Protein AF-A0A8I1E9T8-F1 (afdb_monomer_lite)

Structure (mmCIF, N/CA/C/O backbone):
data_AF-A0A8I1E9T8-F1
#
_entry.id   AF-A0A8I1E9T8-F1
#
loop_
_atom_site.group_PDB
_atom_site.id
_atom_site.type_symbol
_atom_site.label_atom_id
_atom_site.label_alt_id
_atom_site.label_comp_id
_atom_site.label_asym_id
_atom_site.label_entity_id
_atom_site.label_seq_id
_atom_site.pdbx_PDB_ins_code
_atom_site.Cartn_x
_atom_site.Cartn_y
_ato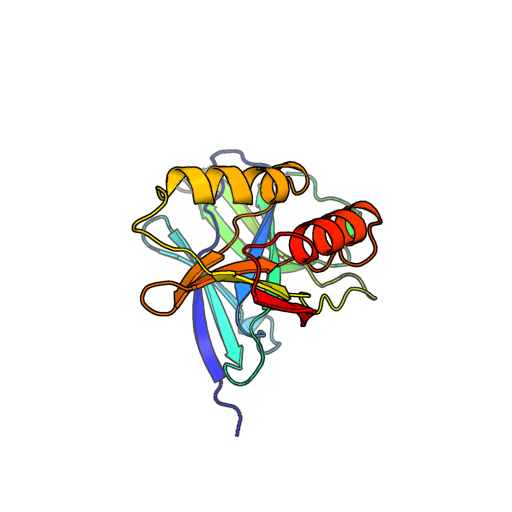m_site.Cartn_z
_atom_site.occupancy
_atom_site.B_iso_or_equiv
_atom_site.auth_seq_id
_atom_site.auth_comp_id
_atom_site.auth_asym_id
_atom_site.auth_atom_id
_atom_site.pdbx_PDB_model_num
ATOM 1 N N . MET A 1 1 ? -1.573 -21.996 -17.294 1.00 47.62 1 MET A N 1
ATOM 2 C CA . MET A 1 1 ? -2.717 -22.223 -16.382 1.00 47.62 1 MET A CA 1
ATOM 3 C C . MET A 1 1 ? -2.387 -21.401 -15.154 1.00 47.62 1 MET A C 1
ATOM 5 O O . MET A 1 1 ? -1.462 -21.803 -14.465 1.00 47.62 1 MET A O 1
ATOM 9 N N . GLY A 1 2 ? -3.032 -20.248 -14.953 1.00 54.22 2 GLY A N 1
ATOM 10 C CA . GLY A 1 2 ? -2.662 -19.342 -13.861 1.00 54.22 2 GLY A CA 1
ATOM 11 C C . GLY A 1 2 ? -2.819 -20.021 -12.501 1.00 54.22 2 GLY A C 1
ATOM 12 O O . GLY A 1 2 ? -3.860 -20.626 -12.225 1.00 54.22 2 GLY A O 1
ATOM 13 N N . ARG A 1 3 ? -1.774 -19.979 -11.671 1.00 66.81 3 ARG A N 1
ATOM 14 C CA . ARG A 1 3 ? -1.814 -20.471 -10.289 1.00 66.81 3 ARG A CA 1
ATOM 15 C C . ARG A 1 3 ? -2.259 -19.352 -9.355 1.00 66.81 3 ARG A C 1
ATOM 17 O O . ARG A 1 3 ? -1.433 -18.630 -8.803 1.00 66.81 3 ARG A O 1
ATOM 24 N N . PHE A 1 4 ? -3.568 -19.251 -9.141 1.00 78.50 4 PHE A N 1
ATOM 25 C CA . PHE A 1 4 ? -4.097 -18.386 -8.094 1.00 78.50 4 PHE A CA 1
ATOM 26 C C . PHE A 1 4 ? -3.778 -18.957 -6.711 1.00 78.50 4 PHE A C 1
ATOM 28 O O . PHE A 1 4 ? -3.973 -20.151 -6.467 1.00 78.50 4 PHE A O 1
ATOM 35 N N . THR A 1 5 ? -3.326 -18.112 -5.789 1.00 85.62 5 THR A N 1
ATOM 36 C CA . THR A 1 5 ? -3.117 -18.495 -4.387 1.00 85.62 5 THR A CA 1
ATOM 37 C C . THR A 1 5 ? -3.790 -17.503 -3.455 1.00 85.62 5 THR A C 1
ATOM 39 O O . THR A 1 5 ? -3.980 -16.331 -3.776 1.00 85.62 5 THR A O 1
ATOM 42 N N . GLN A 1 6 ? -4.173 -17.982 -2.275 1.00 87.62 6 GLN A N 1
ATOM 43 C CA . GLN A 1 6 ? -4.681 -17.116 -1.224 1.00 87.62 6 GLN A CA 1
ATOM 44 C C . GLN A 1 6 ? -3.502 -16.556 -0.424 1.00 87.62 6 GLN A C 1
ATOM 46 O O . GLN A 1 6 ? -2.734 -17.319 0.163 1.00 87.62 6 GLN A O 1
ATOM 51 N N . HIS A 1 7 ? -3.372 -15.233 -0.381 1.00 87.94 7 HIS A N 1
ATOM 52 C CA . HIS A 1 7 ? -2.370 -14.535 0.425 1.00 87.94 7 HIS A CA 1
ATOM 53 C C . HIS A 1 7 ? -3.024 -13.668 1.495 1.00 87.94 7 HIS A C 1
ATOM 55 O O . HIS A 1 7 ? -4.177 -13.258 1.367 1.00 87.94 7 HIS A O 1
ATOM 61 N N . ALA A 1 8 ? -2.267 -13.402 2.560 1.00 90.75 8 ALA A N 1
ATOM 62 C CA . ALA A 1 8 ? -2.648 -12.494 3.631 1.00 90.75 8 ALA A CA 1
ATOM 63 C C . ALA A 1 8 ? -1.642 -11.339 3.704 1.00 90.75 8 ALA A C 1
ATOM 65 O O . ALA A 1 8 ? -0.491 -11.540 4.094 1.00 90.75 8 ALA A O 1
ATOM 66 N N . TYR A 1 9 ? -2.085 -10.138 3.349 1.00 88.62 9 TYR A N 1
ATOM 67 C CA . TYR A 1 9 ? -1.290 -8.914 3.386 1.00 88.62 9 TYR A CA 1
ATOM 68 C C . TYR A 1 9 ? -1.553 -8.170 4.689 1.00 88.62 9 TYR A C 1
ATOM 70 O O . TYR A 1 9 ? -2.703 -7.956 5.069 1.00 88.62 9 TYR A O 1
ATOM 78 N N . GLN A 1 10 ? -0.499 -7.779 5.398 1.00 89.75 10 GLN A N 1
ATOM 79 C CA . GLN A 1 10 ? -0.660 -7.014 6.629 1.00 89.75 10 GLN A CA 1
ATOM 80 C C . GLN A 1 10 ? -1.014 -5.561 6.295 1.00 89.75 10 GLN A C 1
ATOM 82 O O . GLN A 1 10 ? -0.301 -4.905 5.541 1.00 89.75 10 GLN A O 1
ATOM 87 N N . ILE A 1 11 ? -2.093 -5.056 6.891 1.00 88.12 11 ILE A N 1
ATOM 88 C CA . ILE A 1 11 ? -2.468 -3.641 6.825 1.00 88.12 11 ILE A CA 1
ATOM 89 C C . ILE A 1 11 ? -2.151 -3.002 8.183 1.00 88.12 11 ILE A C 1
ATOM 91 O O . ILE A 1 11 ? -2.350 -3.649 9.220 1.00 88.12 11 ILE A O 1
ATOM 95 N N . PRO A 1 12 ? -1.655 -1.750 8.218 1.00 85.12 12 PRO A N 1
ATOM 96 C CA . PRO A 1 12 ? -1.471 -1.024 9.465 1.00 85.12 12 PRO A CA 1
ATOM 97 C C . PRO A 1 12 ? -2.746 -0.995 10.314 1.00 85.12 12 PRO A C 1
ATOM 99 O O . PRO A 1 12 ? -3.853 -0.781 9.820 1.00 85.12 12 PRO A O 1
ATOM 102 N N . VAL A 1 13 ? -2.575 -1.216 11.616 1.00 87.12 13 VAL A N 1
ATOM 103 C CA . VAL A 1 13 ? -3.663 -1.081 12.585 1.00 87.12 13 VAL A CA 1
ATOM 104 C C . VAL A 1 13 ? -3.872 0.412 12.834 1.00 87.12 13 VAL A C 1
ATOM 106 O O . VAL A 1 13 ? -2.912 1.078 13.235 1.00 87.12 13 VAL A O 1
ATOM 109 N N . PRO A 1 14 ? -5.078 0.956 12.606 1.00 86.56 14 PRO A N 1
ATOM 110 C CA . PRO A 1 14 ? -5.329 2.365 12.843 1.00 86.56 14 PRO A CA 1
ATOM 111 C C . PRO A 1 14 ? -5.211 2.673 14.335 1.00 86.56 14 PRO A C 1
ATOM 113 O O . PRO A 1 14 ? -5.596 1.882 15.204 1.00 86.56 14 PRO A O 1
ATOM 116 N N . LYS A 1 15 ? -4.659 3.844 14.640 1.00 84.25 15 LYS A N 1
ATOM 117 C CA . LYS A 1 15 ? -4.560 4.348 16.004 1.00 84.25 15 LYS A CA 1
ATOM 118 C C . LYS A 1 15 ? -5.948 4.704 16.525 1.00 84.25 15 LYS A C 1
ATOM 120 O O . LYS A 1 15 ? -6.862 5.046 15.775 1.00 84.25 15 LYS A O 1
ATOM 125 N N . LYS A 1 16 ? -6.089 4.671 17.849 1.00 80.69 16 LYS A N 1
ATOM 126 C CA . LYS A 1 16 ? -7.311 5.076 18.550 1.00 80.69 16 LYS A CA 1
ATOM 127 C C . LYS A 1 16 ? -7.762 6.467 18.083 1.00 80.69 16 LYS A C 1
ATOM 129 O O . LYS A 1 16 ? -7.021 7.431 18.249 1.00 80.69 16 LYS A O 1
ATOM 134 N N . GLY A 1 17 ? -8.967 6.555 17.518 1.00 76.75 17 GLY A N 1
ATOM 135 C CA . GLY A 1 17 ? -9.534 7.815 17.022 1.00 76.75 17 GLY A CA 1
ATOM 136 C C . GLY A 1 17 ? -8.883 8.367 15.747 1.00 76.75 17 GLY A C 1
ATOM 137 O O . GLY A 1 17 ? -9.108 9.529 15.417 1.00 76.75 17 GLY A O 1
ATOM 138 N N . GLU A 1 18 ? -8.071 7.571 15.043 1.00 81.12 18 GLU A N 1
ATOM 139 C CA . GLU A 1 18 ? -7.544 7.940 13.728 1.00 81.12 18 GLU A CA 1
ATOM 140 C C . GLU A 1 18 ? -8.695 8.207 12.749 1.00 81.12 18 GLU A C 1
ATOM 142 O O . GLU A 1 18 ? -9.681 7.465 12.702 1.00 81.12 18 GLU A O 1
ATOM 147 N N . LYS A 1 19 ? -8.562 9.305 11.999 1.00 87.19 19 LYS A N 1
ATOM 148 C CA . LYS A 1 19 ? -9.499 9.713 10.950 1.00 87.19 19 LYS A CA 1
ATOM 149 C C . LYS A 1 19 ? -9.255 8.894 9.672 1.00 87.19 19 LYS A C 1
ATOM 151 O O . LYS A 1 19 ? -8.665 7.819 9.716 1.00 87.19 19 LYS A O 1
ATOM 156 N N . SER A 1 20 ? -9.717 9.382 8.526 1.00 87.81 20 SER A N 1
ATOM 157 C CA . SER A 1 20 ? -9.434 8.768 7.230 1.00 87.81 20 SER A CA 1
ATOM 158 C C . SER A 1 20 ? -7.939 8.795 6.888 1.00 87.81 20 SER A C 1
ATOM 160 O O . SER A 1 20 ? -7.308 9.852 6.976 1.00 87.81 20 SER A O 1
ATOM 162 N N . ARG A 1 21 ? -7.383 7.670 6.431 1.00 86.75 21 ARG A N 1
ATOM 163 C CA . ARG A 1 21 ? -6.004 7.578 5.936 1.00 86.75 21 ARG A CA 1
ATOM 164 C C . ARG A 1 21 ? -5.859 6.537 4.830 1.00 86.75 21 ARG A C 1
ATOM 166 O O . ARG A 1 21 ? -6.436 5.457 4.908 1.00 86.75 21 ARG A O 1
ATOM 173 N N . VAL A 1 22 ? -5.049 6.852 3.820 1.00 86.88 22 VAL A N 1
ATOM 174 C CA . VAL A 1 22 ? -4.668 5.914 2.755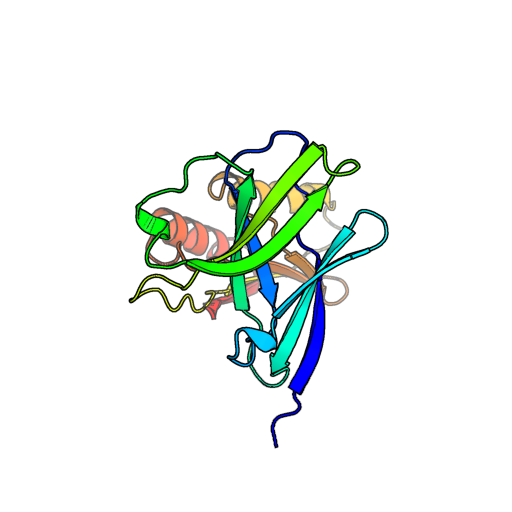 1.00 86.88 22 VAL A CA 1
ATOM 175 C C . VAL A 1 22 ? -3.376 5.189 3.134 1.00 86.88 22 VAL A C 1
ATOM 177 O O . VAL A 1 22 ? -2.403 5.810 3.568 1.00 86.88 22 VAL A O 1
ATOM 180 N N . HIS A 1 23 ? -3.371 3.872 2.957 1.00 85.38 23 HIS A N 1
ATOM 181 C CA . HIS A 1 23 ? -2.230 2.988 3.155 1.00 85.38 23 HIS A CA 1
ATOM 182 C C . HIS A 1 23 ? -1.908 2.259 1.860 1.00 85.38 23 HIS A C 1
ATOM 184 O O . HIS A 1 23 ? -2.760 1.564 1.312 1.00 85.38 23 HIS A O 1
ATOM 190 N N . ARG A 1 24 ? -0.662 2.364 1.409 1.00 83.19 24 ARG A N 1
ATOM 191 C CA . ARG A 1 24 ? -0.177 1.626 0.247 1.00 83.19 24 ARG A CA 1
ATOM 192 C C . ARG A 1 24 ? 0.412 0.291 0.682 1.00 83.19 24 ARG A C 1
ATOM 194 O O . ARG A 1 24 ? 1.216 0.255 1.613 1.00 83.19 24 ARG A O 1
ATOM 201 N N . ILE A 1 25 ? 0.017 -0.794 0.021 1.00 80.00 25 ILE A N 1
ATOM 202 C CA . ILE A 1 25 ? 0.578 -2.132 0.246 1.00 80.00 25 ILE A CA 1
ATOM 203 C C . ILE A 1 25 ? 1.064 -2.733 -1.073 1.00 80.00 25 ILE A C 1
ATOM 205 O O . ILE A 1 25 ? 0.406 -2.585 -2.103 1.00 80.00 25 ILE A O 1
ATOM 209 N N . LYS A 1 26 ? 2.197 -3.441 -1.024 1.00 79.50 26 LYS A N 1
ATOM 210 C CA . LYS A 1 26 ? 2.711 -4.225 -2.153 1.00 79.50 26 LYS A CA 1
ATOM 211 C C . LYS A 1 26 ? 2.021 -5.582 -2.201 1.00 79.50 26 LYS A C 1
ATOM 213 O O . LYS A 1 26 ? 1.941 -6.281 -1.190 1.00 79.50 26 LYS A O 1
ATOM 218 N N . THR A 1 27 ? 1.524 -5.951 -3.371 1.00 75.44 27 THR A N 1
ATOM 219 C CA . THR A 1 27 ? 0.744 -7.168 -3.582 1.00 75.44 27 THR A CA 1
ATOM 220 C C . THR A 1 27 ? 0.870 -7.663 -5.016 1.00 75.44 27 THR A C 1
ATOM 222 O O . THR A 1 27 ? 1.014 -6.882 -5.952 1.00 75.44 27 THR A O 1
ATOM 225 N N . ALA A 1 28 ? 0.758 -8.976 -5.201 1.00 77.38 28 ALA A N 1
ATOM 226 C CA . ALA A 1 28 ? 0.431 -9.511 -6.514 1.00 77.38 28 ALA A CA 1
ATOM 227 C C . ALA A 1 28 ? -0.989 -9.048 -6.917 1.00 77.38 28 ALA A C 1
ATOM 229 O O . ALA A 1 28 ? -1.808 -8.750 -6.034 1.00 77.38 28 ALA A O 1
ATOM 230 N N . PRO A 1 29 ? -1.312 -8.960 -8.217 1.00 72.31 29 PRO A N 1
ATOM 231 C CA . PRO A 1 29 ? -2.609 -8.473 -8.658 1.00 72.31 29 PRO A CA 1
ATOM 232 C C . PRO A 1 29 ? -3.750 -9.328 -8.107 1.00 72.31 29 PRO A C 1
ATOM 234 O O . PRO A 1 29 ? -3.745 -10.557 -8.211 1.00 72.31 29 P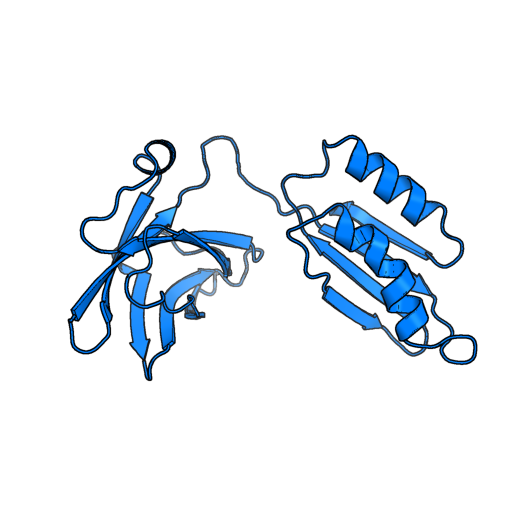RO A O 1
ATOM 237 N N . PHE A 1 30 ? -4.747 -8.664 -7.523 1.00 80.00 30 PHE A N 1
ATOM 238 C CA . PHE A 1 30 ? -5.938 -9.333 -7.014 1.00 80.00 30 PHE A CA 1
ATOM 239 C C . PHE A 1 30 ? -6.770 -9.905 -8.160 1.00 80.00 30 PHE A C 1
ATOM 241 O O . PHE A 1 30 ? -7.065 -9.216 -9.143 1.00 80.00 30 PHE A O 1
ATOM 248 N N . HIS A 1 31 ? -7.226 -11.144 -7.998 1.00 69.12 31 HIS A N 1
ATOM 249 C CA . HIS A 1 31 ? -8.266 -11.690 -8.851 1.00 69.12 31 HIS A CA 1
ATOM 250 C C . HIS A 1 31 ? -9.597 -11.006 -8.509 1.00 69.12 31 HIS A C 1
ATOM 252 O O . HIS A 1 31 ? -10.013 -10.961 -7.350 1.00 69.12 31 HIS A O 1
ATOM 258 N N . ARG A 1 32 ? -10.241 -10.398 -9.509 1.00 59.41 32 ARG A N 1
ATOM 259 C CA . ARG A 1 32 ? -11.352 -9.466 -9.283 1.00 59.41 32 ARG A CA 1
ATOM 260 C C . ARG A 1 32 ? -12.638 -10.206 -8.904 1.00 59.41 32 ARG A C 1
ATOM 262 O O . ARG A 1 32 ? -13.252 -10.859 -9.737 1.00 59.41 32 ARG A O 1
ATOM 269 N N . GLY A 1 33 ? -13.058 -10.021 -7.656 1.00 55.22 33 GLY A N 1
ATOM 270 C CA . GLY A 1 33 ? -14.380 -10.347 -7.126 1.00 55.22 33 GLY A CA 1
ATOM 271 C C . GLY A 1 33 ? -14.467 -9.843 -5.688 1.00 55.22 33 GLY A C 1
ATOM 272 O O . GLY A 1 33 ? -13.601 -10.166 -4.881 1.00 55.22 33 GLY A O 1
ATOM 273 N N . ASN A 1 34 ? -15.471 -9.027 -5.356 1.00 57.72 34 ASN A N 1
ATOM 274 C CA . ASN A 1 34 ? -15.584 -8.410 -4.023 1.00 57.72 34 ASN A CA 1
ATOM 275 C C . ASN A 1 34 ? -15.630 -9.467 -2.904 1.00 57.72 34 ASN A C 1
ATOM 277 O O . ASN A 1 34 ? -15.144 -9.224 -1.807 1.00 57.72 34 ASN A O 1
ATOM 281 N N . GLU A 1 35 ? -16.158 -10.653 -3.213 1.00 59.28 35 GLU A N 1
ATOM 282 C CA . GLU A 1 35 ? -16.258 -11.811 -2.316 1.00 59.28 35 GLU A CA 1
ATOM 283 C C . GLU A 1 35 ? -14.913 -12.508 -2.045 1.00 59.28 35 GLU A C 1
ATOM 285 O O . GLU A 1 35 ? -14.813 -13.333 -1.139 1.00 59.28 35 GLU A O 1
ATOM 290 N N . LEU A 1 36 ? -13.869 -12.186 -2.813 1.00 75.56 36 LEU A N 1
ATOM 291 C CA . LEU A 1 36 ? -12.540 -12.794 -2.699 1.00 75.56 36 LEU A CA 1
ATOM 292 C C . LEU A 1 36 ? -11.583 -11.979 -1.817 1.00 75.56 36 LEU A C 1
ATOM 294 O O . LEU A 1 36 ? -10.456 -12.419 -1.582 1.00 75.56 36 LEU A O 1
ATOM 298 N N . LEU A 1 37 ? -12.021 -10.809 -1.334 1.00 85.75 37 LEU A N 1
ATOM 299 C CA . LEU A 1 37 ? -11.287 -9.966 -0.393 1.00 85.75 37 LEU A CA 1
ATOM 300 C C . LEU A 1 37 ? -11.932 -10.038 0.995 1.00 85.75 37 LEU A C 1
ATOM 302 O O . LEU A 1 37 ? -13.141 -9.887 1.143 1.00 85.75 37 LEU A O 1
ATOM 306 N N . SER A 1 38 ? -11.119 -10.237 2.030 1.00 88.88 38 SER A N 1
ATOM 307 C CA . SER A 1 38 ? -11.584 -10.334 3.419 1.00 88.88 38 SER A CA 1
ATOM 308 C C . SER A 1 38 ? -10.613 -9.655 4.375 1.00 88.88 38 SER A C 1
ATOM 310 O O . SER A 1 38 ? -9.400 -9.710 4.185 1.00 88.88 38 SER A O 1
ATOM 312 N N . LEU A 1 39 ? -11.143 -9.033 5.428 1.00 91.50 39 LEU A N 1
ATOM 313 C CA . LEU A 1 39 ? -10.352 -8.420 6.489 1.00 91.50 39 LEU A CA 1
ATOM 314 C C . LEU A 1 39 ? -10.549 -9.158 7.797 1.00 91.50 39 LEU A C 1
ATOM 316 O O . LEU A 1 39 ? -11.675 -9.367 8.246 1.00 91.50 39 LEU A O 1
ATOM 320 N N . VAL A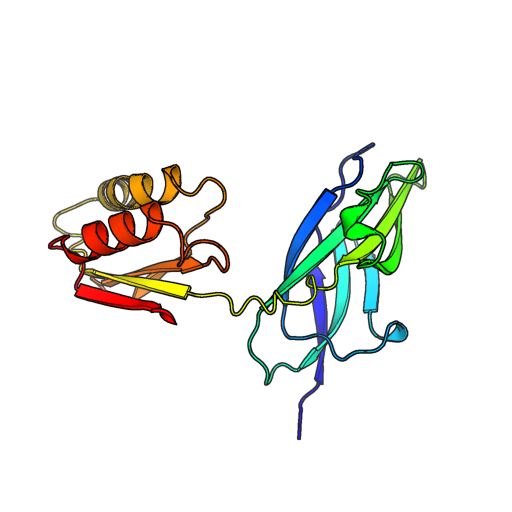 1 40 ? -9.435 -9.496 8.436 1.00 91.19 40 VAL A N 1
ATOM 321 C CA . VAL A 1 40 ? -9.436 -10.210 9.709 1.00 91.19 40 VAL A CA 1
ATOM 322 C C . VAL A 1 40 ? -8.512 -9.497 10.687 1.00 91.19 40 VAL A C 1
ATOM 324 O O . VAL A 1 40 ? -7.383 -9.142 10.345 1.00 91.19 40 VAL A O 1
ATOM 327 N N . ASN A 1 41 ? -8.982 -9.310 11.921 1.00 89.69 41 ASN A N 1
ATOM 328 C CA . ASN A 1 41 ? -8.130 -8.962 13.053 1.00 89.69 41 ASN A CA 1
ATOM 329 C C . ASN A 1 41 ? -7.684 -10.257 13.743 1.00 89.69 41 ASN A C 1
ATOM 331 O O . ASN A 1 41 ? -8.488 -10.934 14.382 1.00 89.69 41 ASN A O 1
ATOM 335 N N . GLN A 1 42 ? -6.408 -10.607 13.605 1.00 84.31 42 GLN A N 1
ATOM 336 C CA . GLN A 1 42 ? -5.834 -11.816 14.186 1.00 84.31 42 GLN A CA 1
ATOM 337 C C . GLN A 1 42 ? -4.666 -11.437 15.098 1.00 84.31 42 GLN A C 1
ATOM 339 O O . GLN A 1 42 ? -3.587 -11.080 14.626 1.00 84.31 42 GLN A O 1
ATOM 344 N N . GLY A 1 43 ? -4.882 -11.514 16.415 1.00 82.50 43 GLY A N 1
ATOM 345 C CA . GLY A 1 43 ? -3.850 -11.212 17.413 1.00 82.50 43 GLY A CA 1
ATOM 346 C C . GLY A 1 43 ? -3.389 -9.752 17.398 1.00 82.50 43 GLY A C 1
ATOM 347 O O . GLY A 1 43 ? -2.197 -9.489 17.534 1.00 82.50 43 GLY A O 1
ATOM 348 N N . GLY A 1 44 ? -4.308 -8.809 17.160 1.00 83.88 44 GLY A N 1
ATOM 349 C CA . GLY A 1 44 ? -3.996 -7.378 17.097 1.00 83.88 44 GLY A CA 1
ATOM 350 C C . GLY A 1 44 ? -3.333 -6.941 15.792 1.00 83.88 44 GLY A C 1
ATOM 351 O O . GLY A 1 44 ? -2.879 -5.807 15.700 1.00 83.88 44 GLY A O 1
ATOM 352 N N . LYS A 1 45 ? -3.269 -7.815 14.782 1.00 88.88 45 LYS A N 1
ATOM 353 C CA . LYS A 1 45 ? -2.804 -7.487 13.432 1.00 88.88 45 LYS A CA 1
ATOM 354 C C . LYS A 1 45 ? -3.967 -7.573 12.461 1.00 88.88 45 LYS A C 1
ATOM 356 O O . LYS A 1 45 ? -4.706 -8.558 12.466 1.00 88.88 45 LYS A O 1
ATOM 361 N N . ILE A 1 46 ? -4.091 -6.569 11.602 1.00 91.19 46 ILE A N 1
ATOM 362 C CA . ILE A 1 46 ? -5.104 -6.551 10.552 1.00 91.19 46 ILE A CA 1
ATOM 363 C C . ILE A 1 46 ? -4.499 -7.148 9.290 1.00 91.19 46 ILE A C 1
ATOM 365 O O . ILE A 1 46 ? -3.414 -6.753 8.857 1.00 91.19 46 ILE A O 1
ATOM 369 N N . LYS A 1 47 ? -5.189 -8.136 8.726 1.00 93.00 47 LYS A N 1
ATOM 370 C CA . LYS A 1 47 ? -4.770 -8.840 7.518 1.00 93.00 47 LYS A CA 1
ATOM 371 C C . LYS A 1 47 ? -5.855 -8.754 6.457 1.00 93.00 47 LYS A C 1
ATOM 373 O O . LYS A 1 47 ? -7.013 -9.052 6.744 1.00 93.00 47 LYS A O 1
ATOM 378 N N . LEU A 1 48 ? -5.455 -8.392 5.244 1.00 90.94 48 LEU A N 1
ATOM 379 C CA . LEU A 1 48 ? -6.245 -8.524 4.029 1.00 90.94 48 LEU A CA 1
ATOM 380 C C . LEU A 1 48 ? -5.957 -9.877 3.396 1.00 90.94 48 LEU A C 1
ATOM 382 O O . LEU A 1 48 ? -4.860 -10.115 2.896 1.00 90.94 48 LEU A O 1
ATOM 386 N N . HIS A 1 49 ? -6.948 -10.749 3.415 1.00 90.81 49 HIS A N 1
ATOM 387 C CA . HIS A 1 49 ? -6.934 -12.000 2.684 1.00 90.81 49 HIS A CA 1
ATOM 388 C C . HIS A 1 49 ? -7.441 -11.746 1.269 1.00 90.81 49 HIS A C 1
ATOM 390 O O . HIS A 1 49 ? -8.532 -11.203 1.105 1.00 90.81 49 HIS A O 1
ATOM 396 N N . ALA A 1 50 ? -6.657 -12.136 0.269 1.00 88.94 50 ALA A N 1
ATOM 397 C CA . ALA A 1 50 ? -6.986 -11.952 -1.137 1.00 88.94 50 ALA A CA 1
ATOM 398 C C . ALA A 1 50 ? -6.571 -13.173 -1.961 1.00 88.94 50 ALA A C 1
ATOM 400 O O . ALA A 1 50 ? -5.565 -13.822 -1.661 1.00 88.94 50 ALA A O 1
ATOM 401 N N . LEU A 1 51 ? -7.336 -13.464 -3.013 1.00 85.56 51 LEU A N 1
ATOM 402 C CA . LEU A 1 51 ? -6.905 -14.362 -4.078 1.00 85.56 51 LEU A CA 1
ATOM 403 C C . LEU A 1 51 ? -6.062 -13.565 -5.078 1.00 85.56 51 LEU A C 1
ATOM 405 O O . LEU A 1 51 ? -6.536 -12.561 -5.613 1.00 85.56 51 LEU A O 1
ATOM 409 N N . VAL A 1 52 ? -4.828 -13.994 -5.323 1.00 80.88 52 VAL A N 1
ATOM 410 C CA . VAL A 1 52 ? -3.875 -13.275 -6.182 1.00 80.88 52 VAL A CA 1
ATOM 411 C C . VAL A 1 52 ? -3.343 -14.155 -7.298 1.00 80.88 52 VAL A C 1
ATOM 413 O O . VAL A 1 52 ? -3.309 -15.378 -7.162 1.00 80.88 52 VAL A O 1
ATOM 416 N N . ASP A 1 53 ? -2.925 -13.524 -8.391 1.00 77.19 53 ASP A N 1
ATOM 417 C CA . ASP A 1 53 ? -2.185 -14.181 -9.465 1.00 77.19 53 ASP A CA 1
ATOM 418 C C . ASP A 1 53 ? -0.679 -13.958 -9.278 1.00 77.19 53 ASP A C 1
ATOM 420 O O . ASP A 1 53 ? -0.166 -12.870 -9.534 1.00 77.19 53 ASP A O 1
ATOM 424 N N . ASN A 1 54 ? 0.029 -14.990 -8.818 1.00 70.00 54 ASN A N 1
ATOM 425 C CA . ASN A 1 54 ? 1.474 -14.916 -8.586 1.00 70.00 54 ASN A CA 1
ATOM 426 C C . ASN A 1 54 ? 2.308 -14.947 -9.874 1.00 70.00 54 ASN A C 1
ATOM 428 O O . ASN A 1 54 ? 3.524 -14.786 -9.802 1.00 70.00 54 ASN A O 1
ATOM 432 N N . GLU A 1 55 ? 1.695 -15.206 -11.031 1.00 70.69 55 GLU A N 1
ATOM 433 C CA . GLU A 1 55 ? 2.395 -15.166 -12.318 1.00 70.69 55 GLU A CA 1
ATOM 434 C C . GLU A 1 55 ? 2.473 -13.739 -12.877 1.00 70.69 55 GLU A C 1
ATOM 436 O O . GLU A 1 55 ? 3.251 -13.480 -13.796 1.00 70.69 55 GLU A O 1
ATOM 441 N N . LEU A 1 56 ? 1.696 -12.804 -12.318 1.00 61.09 56 LEU A N 1
ATOM 442 C CA . LEU A 1 56 ? 1.708 -11.402 -12.712 1.00 61.09 56 LEU A CA 1
ATOM 443 C C . LEU A 1 56 ? 2.652 -10.567 -11.829 1.00 61.09 56 LEU A C 1
ATOM 445 O O . LEU A 1 56 ? 2.827 -10.877 -10.647 1.00 61.09 56 LEU A O 1
ATOM 449 N N . PRO A 1 57 ? 3.238 -9.482 -12.373 1.00 62.09 57 PRO A N 1
ATOM 450 C CA . PRO A 1 57 ? 4.118 -8.602 -11.614 1.00 62.09 57 PRO A CA 1
ATOM 451 C C . PRO A 1 57 ? 3.449 -8.056 -10.351 1.00 62.09 57 PRO A C 1
ATOM 453 O O . PRO A 1 57 ? 2.295 -7.622 -10.379 1.00 62.09 57 PRO A O 1
ATOM 456 N N . VAL A 1 58 ? 4.202 -8.056 -9.250 1.00 71.88 58 VAL A N 1
ATOM 457 C CA . VAL A 1 58 ? 3.811 -7.379 -8.010 1.00 71.88 58 VAL A CA 1
ATOM 458 C C . VAL A 1 58 ? 3.682 -5.887 -8.293 1.00 71.88 58 VAL A C 1
ATOM 460 O O . VAL A 1 58 ? 4.538 -5.302 -8.948 1.00 71.88 58 VAL A O 1
ATOM 463 N N . GLY A 1 59 ? 2.621 -5.280 -7.777 1.00 66.69 59 GLY A N 1
ATOM 464 C CA . GLY A 1 59 ? 2.426 -3.837 -7.802 1.00 66.69 59 GLY A CA 1
ATOM 465 C C . GLY A 1 59 ? 1.950 -3.331 -6.450 1.00 66.69 59 GLY A C 1
ATOM 466 O O . GLY A 1 59 ? 1.919 -4.068 -5.458 1.00 66.69 59 GLY A O 1
ATOM 467 N N . SER A 1 60 ? 1.537 -2.072 -6.418 1.00 77.38 60 SER A N 1
ATOM 468 C CA . SER A 1 60 ? 0.950 -1.463 -5.230 1.00 77.38 60 SER A CA 1
ATOM 469 C C . SER A 1 60 ? -0.550 -1.269 -5.372 1.00 77.38 60 SER A C 1
ATOM 471 O O . SER A 1 60 ? -1.064 -0.932 -6.439 1.00 77.38 60 SER A O 1
ATOM 473 N N . VAL A 1 61 ? -1.253 -1.429 -4.256 1.00 80.69 61 VAL A N 1
ATOM 474 C CA . VAL A 1 61 ? -2.656 -1.036 -4.125 1.00 80.69 61 VAL A CA 1
ATOM 475 C C . VAL A 1 61 ? -2.823 -0.102 -2.940 1.00 80.69 61 VAL A C 1
ATOM 477 O O . VAL A 1 61 ? -2.165 -0.253 -1.906 1.00 80.69 61 VAL A O 1
ATOM 480 N N . ASP A 1 62 ? -3.734 0.850 -3.095 1.00 87.19 62 ASP A N 1
ATOM 481 C CA . ASP A 1 62 ? -4.074 1.806 -2.054 1.00 87.19 62 A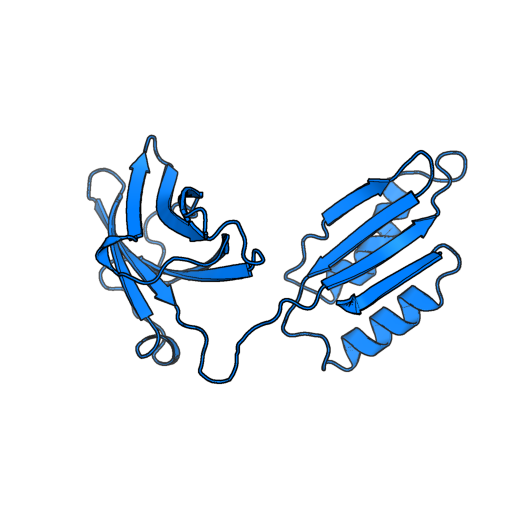SP A CA 1
ATOM 482 C C . ASP A 1 62 ? -5.312 1.319 -1.292 1.00 87.19 62 ASP A C 1
ATOM 484 O O . ASP A 1 62 ? -6.350 0.992 -1.873 1.00 87.19 62 ASP A O 1
ATOM 488 N N . ILE A 1 63 ? -5.190 1.265 0.032 1.00 90.31 63 ILE A N 1
ATOM 489 C CA . ILE A 1 63 ? -6.243 0.894 0.972 1.00 90.31 63 ILE A CA 1
ATOM 490 C C . ILE A 1 63 ? -6.610 2.126 1.789 1.00 90.31 63 ILE A C 1
ATOM 492 O O . ILE A 1 63 ? -5.817 2.608 2.597 1.00 90.31 63 ILE A O 1
ATOM 496 N N . LEU A 1 64 ? -7.824 2.630 1.609 1.00 91.75 64 LEU A N 1
ATOM 497 C CA . LEU A 1 64 ? -8.364 3.699 2.436 1.00 91.75 64 LEU A CA 1
ATOM 498 C C . LEU A 1 64 ? -8.983 3.102 3.705 1.00 91.75 64 LEU A C 1
ATOM 500 O O . LEU A 1 64 ? -9.864 2.246 3.634 1.00 91.75 64 LEU A O 1
ATOM 504 N N . VAL A 1 65 ? -8.546 3.590 4.861 1.00 93.00 65 VAL A N 1
ATOM 505 C CA . VAL A 1 65 ? -9.079 3.258 6.185 1.00 93.00 65 VAL A CA 1
ATOM 506 C C . VAL A 1 65 ? -9.818 4.473 6.718 1.00 93.00 65 VAL A C 1
ATOM 508 O O . VAL A 1 65 ? -9.254 5.561 6.761 1.00 93.00 65 VAL A O 1
ATOM 511 N N . VAL A 1 66 ? -11.076 4.303 7.116 1.00 92.12 66 VAL A N 1
ATOM 512 C CA . VAL A 1 66 ? -11.950 5.401 7.550 1.00 92.12 66 VAL A CA 1
ATOM 513 C C . VAL A 1 66 ? -12.572 5.058 8.893 1.00 92.12 66 VAL A C 1
ATOM 515 O O . VAL A 1 66 ? -13.294 4.068 9.009 1.00 92.12 66 VAL A O 1
ATOM 518 N N . GLY A 1 67 ? -12.306 5.876 9.911 1.00 92.06 67 GLY A N 1
ATOM 519 C CA . GLY A 1 67 ? -13.020 5.803 11.184 1.00 92.06 67 GLY A CA 1
ATOM 520 C C . GLY A 1 67 ? -14.506 6.133 11.013 1.00 92.06 67 GLY A C 1
ATOM 521 O O . GLY A 1 67 ? -14.880 6.983 10.207 1.00 92.06 67 GLY A O 1
ATOM 522 N N . THR A 1 68 ? -15.374 5.466 11.770 1.00 88.88 68 THR A N 1
ATOM 523 C CA . THR A 1 68 ? -16.828 5.699 11.712 1.00 88.88 68 THR A CA 1
ATOM 524 C C . THR A 1 68 ? -17.143 7.169 12.002 1.00 88.88 68 THR A C 1
ATOM 526 O O . THR A 1 68 ? -16.681 7.713 13.002 1.00 88.88 68 THR A O 1
ATOM 529 N N . GLY A 1 69 ? -17.926 7.806 11.127 1.00 84.75 69 GLY A N 1
ATOM 530 C CA . GLY A 1 69 ? -18.290 9.222 11.243 1.00 84.75 69 GLY A CA 1
ATOM 531 C C . GLY A 1 69 ? -17.196 10.210 10.820 1.00 84.75 69 GLY A C 1
ATOM 532 O O . GLY A 1 69 ? -17.356 11.402 11.057 1.00 84.75 69 GLY A O 1
ATOM 533 N N . CYS A 1 70 ? -16.094 9.740 10.226 1.00 88.44 70 CYS A N 1
ATOM 534 C CA . CYS A 1 70 ? -15.075 10.611 9.642 1.00 88.44 70 CYS A CA 1
ATOM 535 C C . CYS A 1 70 ? -15.388 10.940 8.181 1.00 88.44 70 CYS A C 1
ATOM 537 O O . CYS A 1 70 ? -15.911 10.098 7.449 1.00 88.44 70 CYS A O 1
ATOM 539 N N . ASP A 1 71 ? -14.987 12.139 7.764 1.00 87.44 71 ASP A N 1
ATOM 540 C CA . ASP A 1 71 ? -15.067 12.570 6.372 1.00 87.44 71 ASP A CA 1
ATOM 541 C C . ASP A 1 71 ? -14.137 11.741 5.480 1.00 87.44 71 ASP A C 1
ATOM 543 O O . ASP A 1 71 ? -13.083 11.259 5.909 1.00 87.44 71 ASP A O 1
ATOM 547 N N . VAL A 1 72 ? -14.537 11.593 4.221 1.00 85.88 72 VAL A N 1
ATOM 548 C CA . VAL A 1 72 ? -13.731 11.004 3.151 1.00 85.88 72 VAL A CA 1
ATOM 549 C C . VAL A 1 72 ? -13.507 12.084 2.103 1.00 85.88 72 VAL A C 1
ATOM 551 O O . VAL A 1 72 ? -14.429 12.833 1.791 1.00 85.88 72 VAL A O 1
ATOM 554 N N . ASP A 1 73 ? -12.288 12.163 1.573 1.00 81.25 73 ASP A N 1
ATOM 555 C CA . ASP A 1 73 ? -11.962 13.059 0.463 1.00 81.25 73 ASP A CA 1
ATOM 556 C C . ASP A 1 73 ? -12.879 12.766 -0.735 1.00 81.25 73 ASP A C 1
ATOM 558 O O . ASP A 1 73 ? -12.959 11.624 -1.195 1.00 81.25 73 ASP A O 1
ATOM 562 N N . GLU A 1 74 ? -13.562 13.797 -1.235 1.00 78.19 74 GLU A N 1
ATOM 563 C CA . GLU A 1 74 ? -14.499 13.713 -2.359 1.00 78.19 74 GLU A CA 1
ATOM 564 C C . GLU A 1 74 ? -13.845 13.087 -3.599 1.00 78.19 74 GLU A C 1
ATOM 566 O O . GLU A 1 74 ? -14.461 12.269 -4.279 1.00 78.19 74 GLU A O 1
ATOM 571 N N . ASN A 1 75 ? -12.549 13.335 -3.814 1.00 79.56 75 ASN A N 1
ATOM 572 C CA . ASN A 1 75 ? -11.789 12.773 -4.935 1.00 79.56 75 ASN A CA 1
ATOM 573 C C . ASN A 1 75 ? -11.607 11.245 -4.860 1.00 79.56 75 ASN A C 1
ATOM 575 O O . ASN A 1 75 ? -11.138 10.620 -5.818 1.00 79.56 75 ASN A O 1
ATOM 579 N N . LEU A 1 76 ? -11.903 10.633 -3.710 1.00 82.06 76 LEU A N 1
ATOM 580 C CA . LEU A 1 76 ? -11.820 9.190 -3.497 1.00 82.06 76 LEU A CA 1
ATOM 581 C C . LEU A 1 76 ? -13.183 8.507 -3.569 1.00 82.06 76 LEU A C 1
ATOM 583 O O . LEU A 1 76 ? -13.215 7.309 -3.837 1.00 82.06 76 LEU A O 1
ATOM 587 N N . VAL A 1 77 ? -14.284 9.229 -3.340 1.00 82.38 77 VAL A N 1
ATOM 588 C CA . VAL A 1 77 ? -15.629 8.651 -3.164 1.00 82.38 77 VAL A CA 1
ATOM 589 C C . VAL A 1 77 ? -16.038 7.787 -4.357 1.00 82.38 77 VAL A C 1
ATOM 591 O O . VAL A 1 77 ? -16.491 6.659 -4.169 1.00 82.38 77 VAL A O 1
ATOM 594 N N . ASP A 1 78 ? -15.771 8.252 -5.575 1.00 80.88 78 ASP A N 1
ATOM 595 C CA . ASP A 1 78 ? -16.127 7.526 -6.802 1.00 80.88 78 ASP A CA 1
ATOM 596 C C . ASP A 1 78 ? -15.156 6.387 -7.150 1.00 80.88 78 ASP A C 1
ATOM 598 O O . ASP A 1 78 ? -15.380 5.612 -8.079 1.00 80.88 78 ASP A O 1
ATOM 602 N N . ARG A 1 79 ? -14.051 6.273 -6.408 1.00 80.88 79 ARG A N 1
ATOM 603 C CA . ARG A 1 79 ? -12.960 5.324 -6.667 1.00 80.88 79 ARG A CA 1
ATOM 604 C C . ARG A 1 79 ? -12.847 4.246 -5.600 1.00 80.88 79 ARG A C 1
ATOM 606 O O . ARG A 1 79 ? -12.028 3.341 -5.748 1.00 80.88 79 ARG A O 1
ATOM 613 N N . ILE A 1 80 ? -13.611 4.331 -4.516 1.00 87.75 80 ILE A N 1
ATOM 614 C CA . ILE A 1 80 ? -13.504 3.387 -3.408 1.00 87.75 80 ILE A CA 1
ATOM 615 C C . ILE A 1 80 ? -14.443 2.199 -3.577 1.00 87.75 80 ILE A C 1
ATOM 617 O O . ILE A 1 80 ? -15.650 2.327 -3.754 1.00 87.75 80 ILE A O 1
ATOM 621 N N . GLN A 1 81 ? -13.883 1.008 -3.426 1.00 86.44 81 GLN A N 1
ATOM 622 C CA . GLN A 1 81 ? -14.627 -0.234 -3.340 1.00 86.44 81 GLN A CA 1
ATOM 623 C C . GLN A 1 81 ? -14.525 -0.772 -1.917 1.00 86.44 81 GLN A C 1
ATOM 625 O O . GLN A 1 81 ? -13.434 -1.049 -1.419 1.00 86.44 81 GLN A O 1
ATOM 630 N N . LYS A 1 82 ? -15.664 -0.952 -1.245 1.00 88.62 82 LYS A N 1
ATOM 631 C CA . LYS A 1 82 ? -15.679 -1.485 0.120 1.00 88.62 82 LYS A CA 1
ATOM 632 C C . LYS A 1 82 ? -15.130 -2.911 0.153 1.00 88.62 82 LYS A C 1
ATOM 634 O O . LYS A 1 82 ? -15.602 -3.775 -0.581 1.00 88.62 82 LYS A O 1
ATOM 639 N N . ILE A 1 83 ? -14.175 -3.139 1.051 1.00 89.94 83 ILE A N 1
ATOM 640 C CA . ILE A 1 83 ? -13.628 -4.464 1.361 1.00 89.94 83 ILE A CA 1
ATOM 641 C C . ILE A 1 83 ? -14.358 -5.039 2.574 1.00 89.94 83 ILE A C 1
ATOM 643 O O . ILE A 1 83 ? -14.856 -6.157 2.549 1.00 89.94 83 ILE A O 1
ATOM 647 N N . GLY A 1 84 ? -14.438 -4.263 3.657 1.00 90.38 84 GLY A N 1
ATOM 648 C CA . GLY A 1 84 ? -15.009 -4.733 4.912 1.00 90.38 84 GLY A CA 1
ATOM 649 C C . GLY A 1 84 ? -14.957 -3.689 6.018 1.00 90.38 84 GLY A C 1
ATOM 650 O O . GLY A 1 84 ? -14.567 -2.539 5.803 1.00 90.38 84 GLY A O 1
ATOM 651 N N . SER A 1 85 ? -15.369 -4.104 7.211 1.00 92.38 85 SER A N 1
ATOM 652 C CA . SER A 1 85 ? -15.349 -3.273 8.413 1.00 92.38 85 SER A CA 1
ATOM 653 C C . SER A 1 85 ? -14.764 -4.063 9.576 1.00 92.38 85 SER A C 1
ATOM 655 O O . SER A 1 85 ? -15.011 -5.263 9.685 1.00 92.38 85 SER A O 1
ATOM 657 N N . LEU A 1 86 ? -14.046 -3.388 10.470 1.00 91.69 86 LEU A N 1
ATOM 658 C CA . LEU A 1 86 ? -13.528 -3.975 11.703 1.00 91.69 86 LEU A CA 1
ATOM 659 C C . LEU A 1 86 ? -13.887 -3.107 12.905 1.00 91.69 86 LEU A C 1
ATOM 661 O O . LEU A 1 86 ? -13.843 -1.879 12.844 1.00 91.69 86 LEU A O 1
ATOM 665 N N . LEU A 1 87 ? -14.213 -3.775 14.006 1.00 89.81 87 LEU A N 1
ATOM 666 C CA . LEU A 1 87 ? -14.360 -3.172 15.322 1.00 89.81 87 LEU A CA 1
ATOM 667 C C . LEU A 1 87 ? -13.065 -3.402 16.108 1.00 89.81 87 LEU A C 1
ATOM 669 O O . LEU A 1 87 ? -12.620 -4.541 16.253 1.00 89.81 87 LEU A O 1
ATOM 673 N N . LEU A 1 88 ? -12.452 -2.325 16.593 1.00 85.50 88 LEU A N 1
ATOM 674 C CA . LEU A 1 88 ? -11.202 -2.350 17.353 1.00 85.50 88 LEU A CA 1
ATOM 675 C C . LEU A 1 88 ? -11.414 -1.790 18.763 1.00 85.50 88 LEU A C 1
ATOM 677 O O . LEU A 1 88 ? -12.356 -1.033 19.005 1.00 85.50 88 LEU A O 1
ATOM 681 N N . ASN A 1 89 ? -10.506 -2.146 19.678 1.00 80.94 89 ASN A N 1
ATOM 682 C CA . ASN A 1 89 ? -10.549 -1.771 21.097 1.00 80.94 89 ASN A CA 1
ATOM 683 C C . ASN A 1 89 ? -11.898 -2.137 21.741 1.00 80.94 89 ASN A C 1
ATOM 685 O O . ASN A 1 89 ? -12.670 -1.257 22.116 1.00 80.94 89 ASN A O 1
ATOM 689 N N . ASP A 1 90 ? -12.208 -3.436 21.774 1.00 80.50 90 ASP A N 1
ATOM 690 C CA . ASP A 1 90 ? -13.441 -3.993 22.356 1.00 80.50 90 ASP A CA 1
ATOM 691 C C . ASP A 1 90 ? -14.743 -3.400 21.786 1.00 80.50 90 ASP A C 1
ATOM 693 O O . ASP A 1 90 ? -15.777 -3.355 22.447 1.00 80.50 90 ASP A O 1
ATOM 697 N N . GLY A 1 91 ? -14.699 -2.934 20.534 1.00 78.56 91 GLY A N 1
ATOM 698 C CA . GLY A 1 91 ? -15.854 -2.350 19.853 1.00 78.56 91 GLY A CA 1
ATOM 699 C C . GLY A 1 91 ? -16.003 -0.843 20.009 1.00 78.56 91 GLY A C 1
ATOM 700 O O . GLY A 1 91 ? -16.937 -0.279 19.446 1.00 78.56 91 GLY A O 1
ATOM 701 N N . GLN A 1 92 ? -15.081 -0.170 20.703 1.00 82.25 92 GLN A N 1
ATOM 702 C CA . GLN A 1 92 ? -15.149 1.278 20.897 1.00 82.25 92 GLN A CA 1
ATOM 703 C C . GLN A 1 92 ? -14.964 2.065 19.589 1.00 82.25 92 GLN A C 1
ATOM 705 O O . GLN A 1 92 ? -15.488 3.171 19.463 1.00 82.25 92 GLN A O 1
ATOM 710 N N . TYR A 1 93 ? -14.231 1.513 18.616 1.00 85.00 93 TYR A N 1
ATOM 711 C CA . TYR A 1 93 ? -13.956 2.185 17.345 1.00 85.00 93 TYR A CA 1
ATOM 712 C C . TYR A 1 93 ? -14.250 1.272 16.160 1.00 85.00 93 TYR A C 1
ATOM 714 O O . TYR A 1 93 ? -13.653 0.203 16.028 1.00 85.00 93 TYR A O 1
ATOM 722 N N . GLY A 1 94 ? -15.149 1.717 15.282 1.00 90.94 94 GLY A N 1
ATOM 723 C CA . GLY A 1 94 ? -15.410 1.073 14.000 1.00 90.94 94 GLY A CA 1
ATOM 724 C C . GLY A 1 94 ? -14.604 1.711 12.879 1.00 90.94 94 GLY A C 1
ATOM 725 O O . GLY A 1 94 ? -14.601 2.935 12.742 1.00 90.94 94 GLY A O 1
ATOM 726 N N . TYR A 1 95 ? -13.965 0.879 12.063 1.00 93.50 95 TYR A N 1
ATOM 727 C CA . TYR A 1 95 ? -13.218 1.296 10.881 1.00 93.50 95 TYR A CA 1
ATOM 728 C C . TYR A 1 95 ? -13.746 0.590 9.637 1.00 93.50 95 TYR A C 1
ATOM 730 O O . TYR A 1 95 ? -14.013 -0.614 9.654 1.00 93.50 95 TYR A O 1
ATOM 738 N N . HIS A 1 96 ? -13.860 1.341 8.550 1.00 93.31 96 HIS A N 1
ATOM 739 C CA . HIS A 1 96 ? -14.192 0.844 7.223 1.00 93.31 96 HIS A CA 1
ATOM 740 C C . HIS A 1 96 ? -12.947 0.845 6.347 1.00 93.31 96 HIS A C 1
ATOM 742 O O . HIS A 1 96 ? -12.168 1.794 6.370 1.00 93.31 96 HIS A O 1
ATOM 748 N N . TYR A 1 97 ? -12.781 -0.218 5.573 1.00 92.62 97 TYR A N 1
ATOM 749 C CA . TYR A 1 97 ? -11.641 -0.408 4.691 1.00 92.62 97 TYR A CA 1
ATOM 750 C C . TYR A 1 97 ? -12.125 -0.492 3.252 1.00 92.62 97 TYR A C 1
ATOM 752 O O . TYR A 1 97 ? -13.048 -1.255 2.937 1.00 92.62 97 TYR A O 1
ATOM 760 N N . TYR A 1 98 ? -11.464 0.258 2.383 1.00 91.44 98 TYR A N 1
ATOM 761 C CA . TYR A 1 98 ? -11.789 0.345 0.972 1.00 91.44 98 TYR A CA 1
ATOM 762 C C . TYR A 1 98 ? -10.544 0.128 0.125 1.00 91.44 98 TYR A C 1
ATOM 764 O O . TYR A 1 98 ? -9.475 0.636 0.450 1.00 91.44 98 TYR A O 1
ATOM 772 N N . LEU A 1 99 ? -10.698 -0.589 -0.982 1.00 88.62 99 LEU A N 1
ATOM 773 C CA . LEU A 1 99 ? -9.729 -0.587 -2.064 1.00 88.62 99 LEU A CA 1
ATOM 774 C C . LEU A 1 99 ? -9.939 0.698 -2.861 1.00 88.62 99 LEU A C 1
ATOM 776 O O . LEU A 1 99 ? -11.062 0.985 -3.269 1.00 88.62 99 LEU A O 1
ATOM 780 N N . VAL A 1 100 ? -8.882 1.467 -3.079 1.00 87.75 100 VAL A N 1
ATOM 781 C CA . VAL A 1 100 ? -8.934 2.665 -3.914 1.00 87.75 100 VAL A CA 1
ATOM 782 C C . VAL A 1 100 ? -8.540 2.259 -5.326 1.00 87.75 100 VAL A C 1
ATOM 784 O O . VAL A 1 100 ? -7.397 1.876 -5.580 1.00 87.75 100 VAL A O 1
ATOM 787 N N . ALA A 1 101 ? -9.486 2.338 -6.256 1.00 77.62 101 ALA A N 1
ATOM 788 C CA . ALA A 1 101 ? -9.196 2.156 -7.663 1.00 77.62 101 ALA A CA 1
ATOM 789 C C . ALA A 1 101 ? -8.187 3.225 -8.119 1.00 77.62 101 ALA A C 1
ATOM 791 O O . ALA A 1 101 ? -8.290 4.398 -7.718 1.00 77.62 101 ALA A O 1
ATOM 792 N N . PRO A 1 102 ? -7.213 2.863 -8.969 1.00 64.69 102 PRO A N 1
ATOM 793 C CA . PRO A 1 102 ? -6.404 3.867 -9.641 1.00 64.69 102 PRO A CA 1
ATOM 794 C C . PRO A 1 102 ? -7.336 4.846 -10.362 1.00 64.69 102 PRO A C 1
ATOM 796 O O . PRO A 1 102 ? -8.353 4.435 -10.921 1.00 64.69 102 PRO A O 1
ATOM 799 N N . ALA A 1 103 ? -7.028 6.143 -10.309 1.00 54.31 103 ALA A N 1
ATOM 800 C CA . ALA A 1 103 ? -7.742 7.113 -11.135 1.00 54.31 103 ALA A CA 1
ATOM 801 C C . ALA A 1 103 ? -7.618 6.670 -12.601 1.00 54.31 103 ALA A C 1
ATOM 803 O O . ALA A 1 103 ? -6.551 6.185 -12.992 1.00 54.31 103 ALA A O 1
ATOM 804 N N . GLU A 1 104 ? -8.678 6.788 -13.405 1.00 41.25 104 GLU A N 1
ATOM 805 C CA . GLU A 1 104 ? -8.560 6.522 -14.841 1.00 41.25 104 GLU A CA 1
ATOM 806 C C . GLU A 1 104 ? -7.396 7.353 -15.411 1.00 41.25 104 GLU A C 1
ATOM 808 O O . GLU A 1 104 ? -7.306 8.555 -15.173 1.00 41.25 104 GLU A O 1
ATOM 813 N N . GLY A 1 105 ? -6.448 6.684 -16.078 1.00 39.56 105 GLY A N 1
ATOM 814 C CA . GLY A 1 105 ? -5.191 7.283 -16.549 1.00 39.56 105 GLY A CA 1
ATOM 815 C C . GLY A 1 105 ? -3.951 6.982 -15.696 1.00 39.56 105 GLY A C 1
ATOM 816 O O . GLY A 1 105 ? -2.846 7.071 -16.214 1.00 39.56 105 GLY A O 1
ATOM 817 N N . ASN A 1 106 ? -4.106 6.515 -14.453 1.00 37.16 106 ASN A N 1
ATOM 818 C CA . ASN A 1 106 ? -3.001 6.112 -13.575 1.00 37.16 106 ASN A CA 1
ATOM 819 C C . ASN A 1 106 ? -2.918 4.584 -13.445 1.00 37.16 106 ASN A C 1
ATOM 821 O O . ASN A 1 106 ? -3.075 4.016 -12.363 1.00 37.16 106 ASN A O 1
ATOM 825 N N . ARG A 1 107 ? -2.639 3.886 -14.552 1.00 36.72 107 ARG A N 1
ATOM 826 C CA . ARG A 1 107 ? -1.899 2.621 -14.434 1.00 36.72 107 ARG A CA 1
ATOM 827 C C . ARG A 1 107 ? -0.482 3.017 -14.042 1.00 36.72 107 ARG A C 1
ATOM 829 O O . ARG A 1 107 ? 0.313 3.347 -14.908 1.00 36.72 107 ARG A O 1
ATOM 836 N N . PHE A 1 108 ? -0.200 3.067 -12.747 1.00 41.16 108 PHE A N 1
ATOM 837 C CA . PHE A 1 108 ? 1.174 3.200 -12.293 1.00 41.16 108 PHE A CA 1
ATOM 838 C C . PHE A 1 108 ? 1.871 1.868 -12.591 1.00 41.16 108 PHE A C 1
ATOM 840 O O . PHE A 1 108 ? 1.780 0.920 -11.814 1.00 41.16 108 PHE A O 1
ATOM 847 N N . GLU A 1 109 ? 2.491 1.773 -13.766 1.00 42.66 109 GLU A N 1
ATOM 848 C CA . GLU A 1 109 ? 3.738 1.022 -13.874 1.00 42.66 109 GLU A CA 1
ATOM 849 C C . GLU A 1 109 ? 4.667 1.672 -12.834 1.00 42.66 109 GLU A C 1
ATOM 851 O O . GLU A 1 109 ? 4.869 2.889 -12.840 1.00 42.66 109 GLU A O 1
ATOM 856 N N . GLU A 1 110 ? 5.059 0.917 -11.805 1.00 49.88 110 GLU A N 1
ATOM 857 C CA . GLU A 1 110 ? 6.067 1.411 -10.872 1.00 49.88 110 GLU A CA 1
ATOM 858 C C . GLU A 1 110 ? 7.378 1.460 -11.646 1.00 49.88 110 GLU A C 1
ATOM 860 O O . GLU A 1 110 ? 7.988 0.419 -11.873 1.00 49.88 110 GLU A O 1
ATOM 865 N N . ASP A 1 111 ? 7.780 2.659 -12.068 1.00 54.38 111 ASP A N 1
ATOM 866 C CA . ASP A 1 111 ? 9.103 2.848 -12.642 1.00 54.38 111 ASP A CA 1
ATOM 867 C C . ASP A 1 111 ? 10.144 2.617 -11.526 1.00 54.38 111 ASP A C 1
ATOM 869 O O . ASP A 1 111 ? 10.103 3.239 -10.452 1.00 54.38 111 ASP A O 1
ATOM 873 N N . GLU A 1 112 ? 11.062 1.682 -11.763 1.00 64.75 112 GLU A N 1
ATOM 874 C CA . GLU A 1 112 ? 12.122 1.298 -10.824 1.00 64.75 112 GLU A CA 1
ATOM 875 C C . GLU A 1 112 ? 13.460 1.828 -11.339 1.00 64.75 112 GLU A C 1
ATOM 877 O O . GLU A 1 112 ? 13.896 1.500 -12.443 1.00 64.75 112 GLU A O 1
ATOM 882 N N . LEU A 1 113 ? 14.127 2.651 -10.529 1.00 66.06 113 LEU A N 1
ATOM 883 C CA . LEU A 1 113 ? 15.505 3.066 -10.754 1.00 66.06 113 LEU A CA 1
ATOM 884 C C . LEU A 1 113 ? 16.423 2.193 -9.898 1.00 66.06 113 LEU A C 1
ATOM 886 O O . LEU A 1 113 ? 16.483 2.329 -8.676 1.00 66.06 113 LEU A O 1
ATOM 890 N N . VAL A 1 114 ? 17.173 1.321 -10.558 1.00 68.81 114 VAL A N 1
ATOM 891 C CA . VAL A 1 114 ? 18.193 0.472 -9.947 1.00 68.81 114 VAL A CA 1
ATOM 892 C C . VAL A 1 114 ? 19.561 1.090 -10.200 1.00 68.81 114 VAL A C 1
ATOM 894 O O . VAL A 1 114 ? 19.962 1.286 -11.350 1.00 68.81 114 VAL A O 1
ATOM 897 N N . VAL A 1 115 ? 20.290 1.372 -9.126 1.00 69.56 115 VAL A N 1
ATOM 898 C CA . VAL A 1 115 ? 21.652 1.908 -9.154 1.00 69.56 115 VAL A CA 1
ATOM 899 C C . VAL A 1 115 ? 22.606 0.851 -8.615 1.00 69.56 115 VAL A C 1
ATOM 901 O O . VAL A 1 115 ? 22.429 0.350 -7.508 1.00 69.56 115 VAL A O 1
ATOM 904 N N . THR A 1 116 ? 23.636 0.523 -9.389 1.00 73.88 116 THR A N 1
ATOM 905 C CA . THR A 1 116 ? 24.706 -0.392 -8.985 1.00 73.88 116 THR A CA 1
ATOM 906 C C . THR A 1 116 ? 25.964 0.407 -8.683 1.00 73.88 116 THR A C 1
ATOM 908 O O . THR A 1 116 ? 26.521 1.089 -9.548 1.00 73.88 116 THR A O 1
ATOM 911 N N . ILE A 1 117 ? 26.436 0.295 -7.450 1.00 72.12 117 ILE A N 1
ATOM 912 C CA . ILE A 1 117 ? 27.575 1.030 -6.914 1.00 72.12 117 ILE A CA 1
ATOM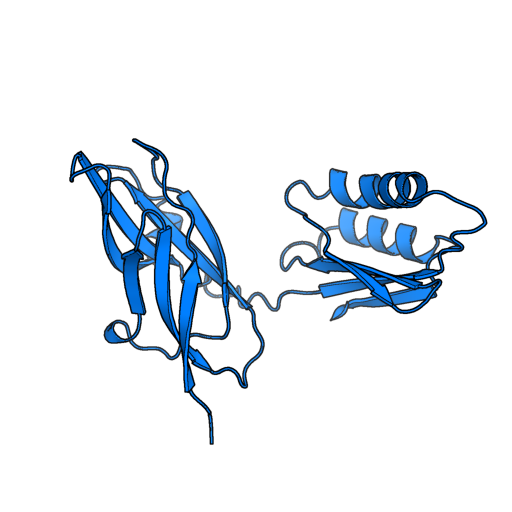 913 C C . ILE A 1 117 ? 28.674 0.027 -6.594 1.00 72.12 117 ILE A C 1
ATOM 915 O O . ILE A 1 117 ? 28.437 -0.953 -5.894 1.00 72.12 117 ILE A O 1
ATOM 919 N N . ASN A 1 118 ? 29.882 0.272 -7.089 1.00 73.75 118 ASN A N 1
ATOM 920 C CA . ASN A 1 118 ? 31.042 -0.521 -6.708 1.00 73.75 118 ASN A CA 1
ATOM 921 C C . ASN A 1 118 ? 31.655 0.098 -5.448 1.00 73.75 118 ASN A C 1
ATOM 923 O O . ASN A 1 118 ? 32.105 1.245 -5.459 1.00 73.75 118 ASN A O 1
ATOM 927 N N . TYR A 1 119 ? 31.623 -0.649 -4.356 1.00 69.00 119 TYR A N 1
ATOM 928 C CA . TYR A 1 119 ? 32.073 -0.230 -3.042 1.00 69.00 119 TYR A CA 1
ATOM 929 C C . TYR A 1 119 ? 33.226 -1.115 -2.570 1.00 69.00 119 TYR A C 1
ATOM 931 O O . TYR A 1 119 ? 33.141 -2.339 -2.591 1.00 69.00 119 TYR A O 1
ATOM 939 N N . ASP A 1 120 ? 34.311 -0.480 -2.135 1.00 68.31 120 ASP A N 1
ATOM 940 C CA . ASP A 1 120 ? 35.489 -1.147 -1.581 1.00 68.31 120 ASP A CA 1
ATOM 941 C C . ASP A 1 120 ? 35.457 -1.002 -0.053 1.00 68.31 120 ASP A C 1
ATOM 943 O O . ASP A 1 120 ? 35.800 0.055 0.487 1.00 68.31 120 ASP A O 1
ATOM 947 N N . ASP A 1 121 ? 35.041 -2.066 0.640 1.00 63.25 121 ASP A N 1
ATOM 948 C CA . ASP A 1 121 ? 34.927 -2.133 2.106 1.00 63.25 121 ASP A CA 1
ATOM 949 C C . ASP A 1 121 ? 36.263 -1.910 2.835 1.00 63.25 121 ASP A C 1
ATOM 951 O O . ASP A 1 121 ? 36.299 -1.592 4.023 1.00 63.25 121 ASP A O 1
ATOM 955 N N . ARG A 1 122 ? 37.385 -2.014 2.115 1.00 63.09 122 ARG A N 1
ATOM 956 C CA . ARG A 1 122 ? 38.733 -1.755 2.637 1.00 63.09 122 ARG A CA 1
ATOM 957 C C . ARG A 1 122 ? 39.095 -0.274 2.634 1.00 63.09 122 ARG A C 1
ATOM 959 O O . ARG A 1 122 ? 40.103 0.092 3.237 1.00 63.09 122 ARG A O 1
ATOM 966 N N . LYS A 1 123 ? 38.330 0.564 1.926 1.00 62.47 123 LYS A N 1
ATOM 967 C CA . LYS A 1 123 ? 38.610 1.996 1.729 1.00 62.47 123 LYS A CA 1
ATOM 968 C C . LYS A 1 123 ? 37.592 2.932 2.371 1.00 62.47 123 LYS A C 1
ATOM 970 O O . LYS A 1 123 ? 37.867 4.127 2.435 1.00 62.47 123 LYS A O 1
ATOM 975 N N . GLY A 1 124 ? 36.458 2.425 2.844 1.00 60.69 124 GLY A N 1
ATOM 976 C CA . GLY A 1 124 ? 35.404 3.239 3.444 1.00 60.69 124 GLY A CA 1
ATOM 977 C C . GLY A 1 124 ? 34.593 2.473 4.481 1.00 60.69 124 GLY A C 1
ATOM 978 O O . GLY A 1 124 ? 34.764 1.271 4.659 1.00 60.69 124 GLY A O 1
ATOM 979 N N . SER A 1 125 ? 33.705 3.185 5.168 1.00 61.69 125 SER A N 1
ATOM 980 C CA . SER A 1 125 ? 32.736 2.628 6.115 1.00 61.69 125 SER A CA 1
ATOM 981 C C . SER A 1 125 ? 31.328 2.604 5.515 1.00 61.69 125 SER A C 1
ATOM 983 O O . SER A 1 125 ? 31.045 3.299 4.537 1.00 61.69 125 SER A O 1
ATOM 985 N N . THR A 1 126 ? 30.418 1.822 6.095 1.00 58.34 126 THR A N 1
ATOM 986 C CA . THR A 1 126 ? 28.997 1.845 5.710 1.00 58.34 126 THR A CA 1
ATOM 987 C C . THR A 1 126 ? 28.343 3.211 5.949 1.00 58.34 126 THR A C 1
ATOM 989 O O . THR A 1 126 ? 27.381 3.543 5.269 1.00 58.34 126 THR A O 1
ATOM 992 N N . GLY A 1 127 ? 28.889 4.039 6.847 1.00 58.00 127 GLY A N 1
ATOM 993 C CA . GLY A 1 127 ? 28.423 5.414 7.062 1.00 58.00 127 GLY A CA 1
ATOM 994 C C . GLY A 1 127 ? 28.738 6.355 5.894 1.00 58.00 127 GLY A C 1
ATOM 995 O O . GLY A 1 127 ? 27.954 7.254 5.607 1.00 58.00 127 GLY A O 1
ATOM 996 N N . ASP A 1 128 ? 29.832 6.114 5.166 1.00 64.06 128 ASP A N 1
ATOM 997 C CA . ASP A 1 128 ? 30.165 6.880 3.955 1.00 64.06 128 ASP A CA 1
ATOM 998 C C . ASP A 1 128 ? 29.193 6.551 2.809 1.00 64.06 128 ASP A C 1
ATOM 1000 O O . ASP A 1 128 ? 28.840 7.417 2.009 1.00 64.06 128 ASP A O 1
ATOM 1004 N N . LEU A 1 129 ? 28.701 5.307 2.771 1.00 59.97 129 LEU A N 1
ATOM 1005 C CA . LEU A 1 129 ? 27.647 4.878 1.850 1.00 59.97 129 LEU A CA 1
ATOM 1006 C C . LEU A 1 129 ? 26.304 5.533 2.177 1.00 59.97 129 LEU A C 1
ATOM 1008 O O . LEU A 1 129 ? 25.637 6.037 1.278 1.00 59.97 129 LEU A O 1
ATOM 1012 N N . GLU A 1 130 ? 25.908 5.558 3.449 1.00 63.84 130 GLU A N 1
ATOM 1013 C CA . GLU A 1 130 ? 24.675 6.226 3.883 1.00 63.84 130 GLU A CA 1
ATOM 1014 C C . GLU A 1 130 ? 24.723 7.733 3.607 1.00 63.84 130 GLU A C 1
ATOM 1016 O O . GLU A 1 130 ? 23.757 8.289 3.091 1.00 63.84 130 GLU A O 1
ATOM 1021 N N . ALA A 1 131 ? 25.860 8.389 3.860 1.00 65.88 131 ALA A N 1
ATOM 1022 C CA . ALA A 1 131 ? 26.056 9.808 3.563 1.00 65.88 131 ALA A CA 1
ATOM 1023 C C . ALA A 1 131 ? 25.992 10.122 2.058 1.00 65.88 131 ALA A C 1
ATOM 1025 O O . ALA A 1 131 ? 25.581 11.215 1.678 1.00 65.88 131 ALA A O 1
ATOM 1026 N N . MET A 1 132 ? 26.366 9.167 1.206 1.00 62.94 132 MET A N 1
ATOM 1027 C CA . MET A 1 132 ? 26.241 9.275 -0.247 1.00 62.94 132 MET A CA 1
ATOM 1028 C C . MET A 1 132 ? 24.800 9.033 -0.720 1.00 62.94 132 MET A C 1
ATOM 1030 O O . MET A 1 132 ? 24.372 9.657 -1.683 1.00 62.94 132 MET A O 1
ATOM 1034 N N . ILE A 1 133 ? 24.038 8.160 -0.051 1.00 63.75 133 ILE A N 1
ATOM 1035 C CA . ILE A 1 133 ? 22.634 7.878 -0.396 1.00 63.75 133 ILE A CA 1
ATOM 1036 C C . ILE A 1 133 ? 21.685 8.960 0.152 1.00 63.75 133 ILE A C 1
ATOM 1038 O O . ILE A 1 133 ? 20.649 9.236 -0.451 1.00 63.75 133 ILE A O 1
ATOM 1042 N N . ALA A 1 134 ? 22.038 9.602 1.267 1.00 64.81 134 ALA A N 1
ATOM 1043 C CA . ALA A 1 134 ? 21.198 10.570 1.968 1.00 64.81 134 ALA A CA 1
ATOM 1044 C C . ALA A 1 134 ? 20.740 11.766 1.103 1.00 64.81 134 ALA A C 1
ATOM 1046 O O . ALA A 1 134 ? 19.555 12.091 1.157 1.00 64.81 134 ALA A O 1
ATOM 1047 N N . PRO A 1 135 ? 21.577 12.398 0.256 1.00 59.03 135 PRO A N 1
ATOM 1048 C CA . PRO A 1 135 ? 21.115 13.439 -0.663 1.00 59.03 135 PRO A CA 1
ATOM 1049 C C . PRO A 1 135 ? 20.003 12.958 -1.608 1.00 59.03 135 PRO A C 1
ATOM 1051 O O . PRO A 1 135 ? 19.039 13.685 -1.831 1.00 59.03 135 PRO A O 1
ATOM 1054 N N . PHE A 1 136 ? 20.075 11.704 -2.072 1.00 57.97 136 PHE A N 1
ATOM 1055 C CA . PHE A 1 136 ? 19.041 11.077 -2.906 1.00 57.97 136 PHE A CA 1
ATOM 1056 C C . PHE A 1 136 ? 17.773 10.707 -2.113 1.00 57.97 136 PHE A C 1
ATOM 1058 O O . PHE A 1 136 ? 16.726 10.475 -2.706 1.00 57.97 136 PHE A O 1
ATOM 1065 N N . GLN A 1 137 ? 17.839 10.647 -0.777 1.00 56.28 137 GLN A N 1
ATOM 1066 C CA . GLN A 1 137 ? 16.682 10.419 0.101 1.00 56.28 137 GLN A CA 1
ATOM 1067 C C . GLN A 1 137 ? 15.961 11.723 0.484 1.00 56.28 137 GLN A C 1
ATOM 1069 O O . GLN A 1 137 ? 14.755 11.714 0.711 1.00 56.28 137 GLN A O 1
ATOM 1074 N N . VAL A 1 138 ? 16.678 12.850 0.585 1.00 49.69 138 VAL A N 1
ATOM 1075 C CA . VAL A 1 138 ? 16.154 14.095 1.185 1.00 49.69 138 VAL A CA 1
ATOM 1076 C C . VAL A 1 138 ? 15.236 14.885 0.243 1.00 49.69 138 VAL A C 1
ATOM 1078 O O . VAL A 1 138 ? 14.251 15.456 0.710 1.00 49.69 138 VAL A O 1
ATOM 1081 N N . GLU A 1 139 ? 15.475 14.880 -1.071 1.00 48.62 139 GLU A N 1
ATOM 1082 C CA . GLU A 1 139 ? 14.555 15.507 -2.049 1.00 48.62 139 GLU A CA 1
ATOM 1083 C C . GLU A 1 139 ? 13.271 14.688 -2.275 1.00 48.62 139 GLU A C 1
ATOM 1085 O O . GLU A 1 139 ? 12.280 15.153 -2.835 1.00 48.62 139 GLU A O 1
ATOM 1090 N N . LEU A 1 140 ? 13.270 13.469 -1.755 1.00 48.50 140 LEU A N 1
ATOM 1091 C CA . LEU A 1 140 ? 12.322 12.411 -2.005 1.00 48.50 140 LEU A CA 1
ATOM 1092 C C . LEU A 1 140 ? 11.718 12.002 -0.652 1.00 48.50 140 LEU A C 1
ATOM 1094 O O . LEU A 1 140 ? 11.949 10.917 -0.132 1.00 48.50 140 LEU A O 1
ATOM 1098 N N . SER A 1 141 ? 10.934 12.910 -0.058 1.00 40.97 141 SER A N 1
ATOM 1099 C CA . SER A 1 141 ? 10.336 12.843 1.300 1.00 40.97 141 SER A CA 1
ATOM 1100 C C . SER A 1 141 ? 9.457 11.609 1.632 1.00 40.97 141 SER A C 1
ATOM 1102 O O . SER A 1 141 ? 8.754 11.593 2.641 1.00 40.97 141 SER A O 1
ATOM 1104 N N . SER A 1 142 ? 9.465 10.571 0.793 1.00 41.31 142 SER A N 1
ATOM 1105 C CA . SER A 1 142 ? 8.649 9.350 0.870 1.00 41.31 142 SER A CA 1
ATOM 1106 C C . SER A 1 142 ? 9.432 8.038 0.644 1.00 41.31 142 SER A C 1
ATOM 1108 O O . SER A 1 142 ? 8.797 7.005 0.440 1.00 41.31 142 SER A O 1
ATOM 1110 N N . TYR A 1 143 ? 10.770 8.053 0.621 1.00 51.78 143 TYR A N 1
ATOM 1111 C CA . TYR A 1 143 ? 11.568 6.950 0.072 1.00 51.78 143 TYR A CA 1
ATOM 1112 C C . TYR A 1 143 ? 12.355 6.187 1.143 1.00 51.78 143 TYR A C 1
ATOM 1114 O O . TYR A 1 143 ? 13.236 6.747 1.787 1.00 51.78 143 TYR A O 1
ATOM 1122 N N . ASP A 1 144 ? 12.091 4.884 1.252 1.00 52.91 144 ASP A N 1
ATOM 1123 C CA . ASP A 1 144 ? 12.983 3.908 1.887 1.00 52.91 144 ASP A CA 1
ATOM 1124 C C . ASP A 1 144 ? 13.671 3.113 0.760 1.00 52.91 144 ASP A C 1
ATOM 1126 O O . ASP A 1 144 ? 13.055 2.190 0.213 1.00 52.91 144 ASP A O 1
ATOM 1130 N N . PRO A 1 145 ? 14.897 3.476 0.329 1.00 60.06 145 PRO A N 1
ATOM 1131 C CA . PRO A 1 145 ? 15.592 2.718 -0.702 1.00 60.06 145 PRO A CA 1
ATOM 1132 C C . PRO A 1 145 ? 15.901 1.306 -0.200 1.00 60.06 145 PRO A C 1
ATOM 1134 O O . PRO A 1 145 ? 16.391 1.109 0.913 1.00 60.06 145 PRO A O 1
ATOM 1137 N N . GLU A 1 146 ? 15.643 0.309 -1.042 1.00 61.62 146 GLU A N 1
ATOM 1138 C CA . GLU A 1 146 ? 16.060 -1.061 -0.753 1.00 61.62 146 GLU A CA 1
ATOM 1139 C C . GLU A 1 146 ? 17.544 -1.200 -1.108 1.00 61.62 146 GLU A C 1
ATOM 1141 O O . GLU A 1 146 ? 17.939 -1.023 -2.263 1.00 61.62 146 GLU A O 1
ATOM 1146 N N . ILE A 1 147 ? 18.360 -1.497 -0.093 1.00 63.81 147 ILE A N 1
ATOM 1147 C CA . ILE A 1 147 ? 19.804 -1.695 -0.216 1.00 63.81 147 ILE A CA 1
ATOM 1148 C C . ILE A 1 147 ? 20.094 -3.195 -0.181 1.00 63.81 147 ILE A C 1
ATOM 1150 O O . ILE A 1 147 ? 19.763 -3.880 0.787 1.00 63.81 147 ILE A O 1
ATOM 1154 N N . CYS A 1 148 ? 20.719 -3.711 -1.234 1.00 60.56 148 CYS A N 1
ATOM 1155 C CA . CYS A 1 148 ? 21.127 -5.109 -1.347 1.00 60.56 148 CYS A CA 1
ATOM 1156 C C . CYS A 1 148 ? 22.617 -5.198 -1.683 1.00 60.56 148 CYS A C 1
ATOM 1158 O O . CYS A 1 148 ? 23.112 -4.453 -2.523 1.00 60.56 148 CYS A O 1
ATOM 1160 N N . PHE A 1 149 ? 23.329 -6.132 -1.058 1.00 61.44 149 PHE A N 1
ATOM 1161 C CA . PHE A 1 149 ? 24.725 -6.420 -1.389 1.00 61.44 149 PHE A CA 1
ATOM 1162 C C . PHE A 1 149 ? 24.776 -7.571 -2.392 1.00 61.44 149 PHE A C 1
ATOM 1164 O O . PHE A 1 149 ? 24.266 -8.658 -2.113 1.00 61.44 149 PHE A O 1
ATOM 1171 N N . GLU A 1 150 ? 25.394 -7.345 -3.549 1.00 57.47 150 GLU A N 1
ATOM 1172 C CA . GLU A 1 150 ? 25.642 -8.377 -4.552 1.00 57.47 150 GLU A CA 1
ATOM 1173 C C . GLU A 1 150 ? 27.150 -8.668 -4.613 1.00 57.47 150 GLU A C 1
ATOM 1175 O O . GLU A 1 150 ? 27.948 -7.920 -5.173 1.00 57.47 150 GLU A O 1
ATOM 1180 N N . GLY A 1 151 ? 27.572 -9.768 -3.987 1.00 60.75 151 GLY A N 1
ATOM 1181 C CA . GLY A 1 151 ? 28.993 -10.110 -3.865 1.00 60.75 151 GLY A CA 1
ATOM 1182 C C . GLY A 1 151 ? 29.760 -9.209 -2.889 1.00 60.75 151 GLY A C 1
ATOM 1183 O O . GLY A 1 151 ? 29.174 -8.513 -2.066 1.00 60.75 151 GLY A O 1
ATOM 1184 N N . SER A 1 152 ? 31.094 -9.268 -2.940 1.00 60.09 152 SER A N 1
ATOM 1185 C CA . SER A 1 152 ? 31.965 -8.621 -1.945 1.00 60.09 152 SER A CA 1
ATOM 1186 C C . SER A 1 152 ? 32.008 -7.095 -2.061 1.00 60.09 152 SER A C 1
ATOM 1188 O O . SER A 1 152 ? 32.245 -6.428 -1.063 1.00 60.09 152 SER A O 1
ATOM 1190 N N . ASN A 1 153 ? 31.800 -6.557 -3.271 1.00 64.12 153 ASN A N 1
ATOM 1191 C CA . ASN A 1 153 ? 32.119 -5.164 -3.593 1.00 64.12 153 ASN A CA 1
ATOM 1192 C C . ASN A 1 153 ? 31.020 -4.437 -4.395 1.00 64.12 153 ASN A C 1
ATOM 1194 O O . ASN A 1 153 ? 31.269 -3.344 -4.885 1.00 64.12 153 ASN A O 1
ATOM 1198 N N . ALA A 1 154 ? 29.825 -5.004 -4.596 1.00 63.88 154 ALA A N 1
ATOM 1199 C CA . ALA A 1 154 ? 28.753 -4.301 -5.308 1.00 63.88 154 ALA A CA 1
ATOM 1200 C C . ALA A 1 154 ? 27.526 -4.096 -4.415 1.00 63.88 154 ALA A C 1
ATOM 1202 O O . ALA A 1 154 ? 27.047 -5.010 -3.743 1.00 63.88 154 ALA A O 1
ATOM 1203 N N . LEU A 1 155 ? 27.027 -2.864 -4.417 1.00 68.25 155 LEU A N 1
ATOM 1204 C CA . LEU A 1 155 ? 25.830 -2.423 -3.722 1.00 68.25 155 LEU A CA 1
ATOM 1205 C C . LEU A 1 155 ? 24.763 -2.083 -4.757 1.00 68.25 155 LEU A C 1
ATOM 1207 O O . LEU A 1 155 ? 24.997 -1.281 -5.659 1.00 68.25 155 LEU A O 1
ATOM 1211 N N . ILE A 1 156 ? 23.585 -2.665 -4.606 1.00 67.81 156 ILE A N 1
ATOM 1212 C CA . ILE A 1 156 ? 22.408 -2.330 -5.393 1.00 67.81 156 ILE A CA 1
ATOM 1213 C C . ILE A 1 156 ? 21.514 -1.451 -4.529 1.00 67.81 156 ILE A C 1
ATOM 1215 O O . ILE A 1 156 ? 21.057 -1.875 -3.467 1.00 67.81 156 ILE A O 1
ATOM 1219 N N . VAL A 1 157 ? 21.263 -0.234 -4.999 1.00 66.69 157 VAL A N 1
ATOM 1220 C CA . VAL A 1 157 ? 20.318 0.706 -4.399 1.00 66.69 157 VAL A CA 1
ATOM 1221 C C . VAL A 1 157 ? 19.128 0.829 -5.332 1.00 66.69 157 VAL A C 1
ATOM 1223 O O . VAL A 1 157 ? 19.275 1.165 -6.506 1.00 66.69 157 VAL A O 1
ATOM 1226 N N . THR A 1 158 ? 17.946 0.538 -4.807 1.00 65.25 158 THR A N 1
ATOM 1227 C CA . THR A 1 158 ? 16.714 0.528 -5.592 1.00 65.25 158 THR A CA 1
ATOM 1228 C C . THR A 1 158 ? 15.784 1.638 -5.128 1.00 65.25 158 THR A C 1
ATOM 1230 O O . THR A 1 158 ? 15.346 1.645 -3.975 1.00 65.25 158 THR A O 1
ATOM 1233 N N . PHE A 1 159 ? 15.449 2.549 -6.040 1.00 66.44 159 PHE A N 1
ATOM 1234 C CA . PHE A 1 159 ? 14.460 3.606 -5.850 1.00 66.44 159 PHE A CA 1
ATOM 1235 C C . PHE A 1 159 ? 13.193 3.250 -6.639 1.00 66.44 159 PHE A C 1
ATOM 1237 O O . PHE A 1 159 ? 13.271 2.941 -7.827 1.00 66.44 159 PHE A O 1
ATOM 1244 N N . ARG A 1 160 ? 12.020 3.297 -6.000 1.00 60.88 160 ARG A N 1
ATOM 1245 C CA . ARG A 1 160 ? 10.729 2.972 -6.633 1.00 60.88 160 ARG A CA 1
ATOM 1246 C C . ARG A 1 160 ? 9.809 4.184 -6.569 1.00 60.88 160 ARG A C 1
ATOM 1248 O O . ARG A 1 160 ? 9.370 4.524 -5.472 1.00 60.88 160 ARG A O 1
ATOM 1255 N N . ASP A 1 161 ? 9.501 4.821 -7.705 1.00 56.25 161 ASP A N 1
ATOM 1256 C CA . ASP A 1 161 ? 8.388 5.782 -7.757 1.00 56.25 161 ASP A CA 1
ATOM 1257 C C . ASP A 1 161 ? 7.810 6.010 -9.162 1.00 56.25 161 ASP A C 1
ATOM 1259 O O . ASP A 1 161 ? 8.443 6.529 -10.076 1.00 56.25 161 ASP A O 1
ATOM 1263 N N . SER A 1 162 ? 6.514 5.742 -9.249 1.00 50.16 162 SER A N 1
ATOM 1264 C CA . SER A 1 162 ? 5.605 5.996 -10.363 1.00 50.16 162 SER A CA 1
ATOM 1265 C C . SER A 1 162 ? 5.300 7.477 -10.695 1.00 50.16 162 SER A C 1
ATOM 1267 O O . SER A 1 162 ? 4.641 7.751 -11.695 1.00 50.16 162 SER A O 1
ATOM 1269 N N . ARG A 1 163 ? 5.701 8.446 -9.855 1.00 48.81 163 ARG A N 1
ATOM 1270 C CA . ARG A 1 163 ? 5.318 9.873 -9.980 1.00 48.81 163 ARG A CA 1
ATOM 1271 C C . ARG A 1 163 ? 6.417 10.791 -10.514 1.00 48.81 163 ARG A C 1
ATOM 1273 O O . ARG A 1 163 ? 6.122 11.909 -10.922 1.00 48.81 163 ARG A O 1
ATOM 1280 N N . VAL A 1 164 ? 7.667 10.334 -10.528 1.00 51.62 164 VAL A N 1
ATOM 1281 C CA . VAL A 1 164 ? 8.819 11.246 -10.436 1.00 51.62 164 VAL A CA 1
ATOM 1282 C C . VAL A 1 164 ? 9.676 11.297 -11.711 1.00 51.62 164 VAL A C 1
ATOM 1284 O O . VAL A 1 164 ? 10.402 12.263 -11.928 1.00 51.62 164 VAL A O 1
ATOM 1287 N N . ARG A 1 165 ? 9.503 10.361 -12.659 1.00 49.50 165 ARG A N 1
ATOM 1288 C CA . ARG A 1 165 ? 10.238 10.344 -13.946 1.00 49.50 165 ARG A CA 1
ATOM 1289 C C . ARG A 1 165 ? 10.100 11.626 -14.777 1.00 49.50 165 ARG A C 1
ATOM 1291 O O . ARG A 1 165 ? 10.966 11.922 -15.603 1.00 49.50 165 ARG A O 1
ATOM 1298 N N . HIS A 1 166 ? 9.014 12.369 -14.583 1.00 50.44 166 HIS A N 1
ATOM 1299 C CA . HIS A 1 166 ? 8.721 13.596 -15.324 1.00 50.44 166 HIS A CA 1
ATOM 1300 C C . HIS A 1 166 ? 9.111 14.877 -14.580 1.00 50.44 166 HIS A C 1
ATOM 1302 O O . HIS A 1 166 ? 9.015 15.959 -15.161 1.00 50.44 166 HIS A O 1
ATOM 1308 N N . GLU A 1 167 ? 9.575 14.780 -13.332 1.00 57.81 167 GLU A N 1
ATOM 1309 C CA . GLU A 1 167 ? 10.031 15.944 -12.585 1.00 57.81 167 GLU A CA 1
ATOM 1310 C C . GLU A 1 167 ? 11.458 16.334 -13.007 1.00 57.81 167 GLU A C 1
ATOM 1312 O O . GLU A 1 167 ? 12.349 15.480 -13.066 1.00 57.81 167 GLU A O 1
ATOM 1317 N N . PRO A 1 168 ? 11.725 17.622 -13.292 1.00 58.84 168 PRO A N 1
ATOM 1318 C CA . PRO A 1 168 ? 13.071 18.085 -13.626 1.00 58.84 168 PRO A CA 1
ATOM 1319 C C . PRO A 1 168 ? 14.118 17.740 -12.557 1.00 58.84 168 PRO A C 1
ATOM 1321 O O . PRO A 1 168 ? 15.247 17.406 -12.912 1.00 58.84 168 PRO A O 1
ATOM 1324 N N . ALA A 1 169 ? 13.723 17.757 -11.278 1.00 59.19 169 ALA A N 1
ATOM 1325 C CA . ALA A 1 169 ? 14.576 17.396 -10.147 1.00 59.19 169 ALA A CA 1
ATOM 1326 C C . ALA A 1 169 ? 15.063 15.940 -10.231 1.00 59.19 169 ALA A C 1
ATOM 1328 O O . ALA A 1 169 ? 16.245 15.668 -10.063 1.00 59.19 169 ALA A O 1
ATOM 1329 N N . PHE A 1 170 ? 14.194 15.003 -10.622 1.00 63.38 170 PHE A N 1
ATOM 1330 C CA . PHE A 1 170 ? 14.578 13.601 -10.801 1.00 63.38 170 PHE A CA 1
ATOM 1331 C C . PHE A 1 170 ? 15.564 13.395 -11.940 1.00 63.38 170 PHE A C 1
ATOM 1333 O O . PHE A 1 170 ? 16.493 12.597 -11.828 1.00 63.38 170 PHE A O 1
ATOM 1340 N N . LYS A 1 171 ? 15.363 14.105 -13.055 1.00 65.69 171 LYS A N 1
ATOM 1341 C CA . LYS A 1 171 ? 16.294 14.049 -14.181 1.00 65.69 171 LYS A CA 1
ATOM 1342 C C . LYS A 1 171 ? 17.671 14.554 -13.755 1.00 65.69 171 LYS A C 1
ATOM 1344 O O . LYS A 1 171 ? 18.656 13.889 -14.050 1.00 65.69 171 LYS A O 1
ATOM 1349 N N . GLN A 1 172 ? 17.717 15.679 -13.044 1.00 68.19 172 GLN A N 1
ATOM 1350 C CA . GLN A 1 172 ? 18.955 16.232 -12.507 1.00 68.19 172 GLN A CA 1
ATOM 1351 C C . GLN A 1 172 ? 19.631 15.250 -11.541 1.00 68.19 172 GLN A C 1
ATOM 1353 O O . GLN A 1 172 ? 20.785 14.901 -11.753 1.00 68.19 172 GLN A O 1
ATOM 1358 N N . MET A 1 173 ? 18.895 14.722 -10.563 1.00 70.81 173 MET A N 1
ATOM 1359 C CA . MET A 1 173 ? 19.393 13.724 -9.615 1.00 70.81 173 MET A CA 1
ATOM 1360 C C . MET A 1 173 ? 19.940 12.475 -10.325 1.00 70.81 173 MET A C 1
ATOM 1362 O O . MET A 1 173 ? 21.025 11.999 -10.009 1.00 70.81 173 MET A O 1
ATOM 1366 N N . ARG A 1 174 ? 19.215 11.932 -11.311 1.00 70.50 174 ARG A N 1
ATOM 1367 C CA . ARG A 1 174 ? 19.661 10.775 -12.101 1.00 70.50 174 ARG A CA 1
ATOM 1368 C C . ARG A 1 174 ? 20.957 11.074 -12.854 1.00 70.50 174 ARG A C 1
ATOM 1370 O O . ARG A 1 174 ? 21.828 10.209 -12.917 1.00 70.50 174 ARG A O 1
ATOM 1377 N N . ASP A 1 175 ? 21.059 12.260 -13.445 1.00 72.38 175 ASP A N 1
ATOM 1378 C CA . ASP A 1 175 ? 22.242 12.680 -14.192 1.00 72.38 175 ASP A CA 1
ATOM 1379 C C . ASP A 1 175 ? 23.443 12.862 -13.228 1.00 72.38 175 ASP A C 1
ATOM 1381 O O . ASP A 1 175 ? 24.526 12.356 -13.511 1.00 72.38 175 ASP A O 1
ATOM 1385 N N . GLU A 1 176 ? 23.233 13.425 -12.031 1.00 71.19 176 GLU A N 1
ATOM 1386 C CA . GLU A 1 176 ? 24.245 13.522 -10.961 1.00 71.19 176 GLU A CA 1
ATOM 1387 C C . GLU A 1 176 ? 24.699 12.143 -10.439 1.00 71.19 176 GLU A C 1
ATOM 1389 O O . GLU A 1 176 ? 25.893 11.914 -10.234 1.00 71.19 176 GLU A O 1
ATOM 1394 N N . ILE A 1 177 ? 23.773 11.188 -10.273 1.00 70.56 177 ILE A N 1
ATOM 1395 C CA . ILE A 1 177 ? 24.090 9.795 -9.907 1.00 70.56 177 ILE A CA 1
ATOM 1396 C C . ILE A 1 177 ? 24.945 9.139 -10.995 1.00 70.56 177 ILE A C 1
ATOM 1398 O O . ILE A 1 177 ? 25.918 8.454 -10.688 1.00 70.56 177 ILE A O 1
ATOM 1402 N N . TYR A 1 178 ? 24.595 9.337 -12.267 1.00 72.50 178 TYR A N 1
ATOM 1403 C CA . TYR A 1 178 ? 25.315 8.744 -13.393 1.00 72.50 178 TYR A CA 1
ATOM 1404 C C . TYR A 1 178 ? 26.758 9.256 -13.507 1.00 72.50 178 TYR A C 1
ATOM 1406 O O . TYR A 1 178 ? 27.660 8.497 -13.857 1.00 72.50 178 TYR A O 1
ATOM 1414 N N . GLU A 1 179 ? 26.990 10.529 -13.192 1.00 74.19 179 GLU A N 1
ATOM 1415 C CA . GLU A 1 179 ? 28.323 11.138 -13.218 1.00 74.19 179 GLU A CA 1
ATOM 1416 C C . GLU A 1 179 ? 29.196 10.741 -12.015 1.00 74.19 179 GLU A C 1
ATOM 1418 O O . GLU A 1 179 ? 30.408 10.985 -12.007 1.00 74.19 179 GLU A O 1
ATOM 1423 N N . HIS A 1 180 ? 28.620 10.088 -11.003 1.00 73.25 180 HIS A N 1
ATOM 1424 C CA . HIS A 1 180 ? 29.360 9.690 -9.818 1.00 73.25 180 HIS A CA 1
ATOM 1425 C C . HIS A 1 180 ? 30.313 8.520 -10.115 1.00 73.25 180 HIS A C 1
ATOM 1427 O O . HIS A 1 180 ? 29.901 7.411 -10.437 1.00 73.25 180 HIS A O 1
ATOM 1433 N N . HIS A 1 181 ? 31.615 8.738 -9.911 1.00 71.44 181 HIS A N 1
ATOM 1434 C CA . HIS A 1 181 ? 32.704 7.800 -10.238 1.00 71.44 181 HIS A CA 1
ATOM 1435 C C . HIS A 1 181 ? 32.611 6.381 -9.629 1.00 71.44 181 HIS A C 1
ATOM 1437 O O . HIS A 1 181 ? 33.323 5.481 -10.071 1.00 71.44 181 HIS A O 1
ATOM 1443 N N . MET A 1 182 ? 31.777 6.176 -8.606 1.00 70.44 182 MET A N 1
ATOM 1444 C CA . MET A 1 182 ? 31.543 4.867 -7.972 1.00 70.44 182 MET A CA 1
ATOM 1445 C C . MET A 1 182 ? 30.336 4.111 -8.546 1.00 70.44 182 MET A C 1
ATOM 1447 O O . MET A 1 182 ? 30.173 2.917 -8.283 1.00 70.44 182 MET A O 1
ATOM 1451 N N . VAL A 1 183 ? 29.479 4.787 -9.313 1.00 72.06 183 VAL A N 1
ATOM 1452 C CA . VAL A 1 183 ? 28.331 4.171 -9.977 1.00 72.06 183 VAL A CA 1
ATOM 1453 C C . VAL A 1 183 ? 28.833 3.446 -11.218 1.00 72.06 183 VAL A C 1
ATOM 1455 O O . VAL A 1 183 ? 29.535 3.999 -12.059 1.00 72.06 183 VAL A O 1
ATOM 1458 N N . THR A 1 184 ? 28.495 2.166 -11.309 1.00 74.50 184 THR A N 1
ATOM 1459 C CA . THR A 1 184 ? 28.949 1.273 -12.387 1.00 74.50 184 THR A CA 1
ATOM 1460 C C . THR A 1 184 ? 27.804 0.770 -13.254 1.00 74.50 184 THR A C 1
ATOM 1462 O O . THR A 1 184 ? 28.042 0.255 -14.345 1.00 74.50 184 THR A O 1
ATOM 1465 N N . GLY A 1 185 ? 26.563 0.952 -12.801 1.00 73.56 185 GLY A N 1
ATOM 1466 C CA . GLY A 1 185 ? 25.370 0.594 -13.549 1.00 73.56 185 GLY A CA 1
ATOM 1467 C C . GLY A 1 185 ? 24.164 1.408 -13.105 1.00 73.56 185 GLY A C 1
ATOM 1468 O O . GLY A 1 185 ? 24.009 1.721 -11.926 1.00 73.56 185 GLY A O 1
ATOM 1469 N N . LEU A 1 186 ? 23.307 1.737 -14.067 1.00 71.00 186 LEU A N 1
ATOM 1470 C CA . LEU A 1 186 ? 22.022 2.379 -13.835 1.00 71.00 186 LEU A CA 1
ATOM 1471 C C . LEU A 1 186 ? 20.998 1.757 -14.780 1.00 71.00 186 LEU A C 1
ATOM 1473 O O . LEU A 1 186 ? 21.212 1.708 -15.993 1.00 71.00 186 LEU A O 1
ATOM 1477 N N . LYS A 1 187 ? 19.890 1.269 -14.225 1.00 73.00 187 LYS A N 1
ATOM 1478 C CA . LYS A 1 187 ? 18.782 0.693 -14.985 1.00 73.00 187 LYS A CA 1
ATOM 1479 C C . LYS A 1 187 ? 17.481 1.349 -14.549 1.00 73.00 187 LYS A C 1
ATOM 1481 O O . LYS A 1 187 ? 17.207 1.434 -13.360 1.00 73.00 187 LYS A O 1
ATOM 1486 N N . LEU A 1 188 ? 16.696 1.786 -15.526 1.00 66.44 188 LEU A N 1
ATOM 1487 C CA . LEU A 1 188 ? 15.330 2.255 -15.331 1.00 66.44 188 LEU A CA 1
ATOM 1488 C C . LEU A 1 188 ? 14.408 1.246 -16.018 1.00 66.44 188 LEU A C 1
ATOM 1490 O O . LEU A 1 188 ? 14.608 0.979 -17.209 1.00 66.44 188 LEU A O 1
ATOM 1494 N N . SER A 1 189 ? 13.472 0.652 -15.284 1.00 60.97 189 SER A N 1
ATOM 1495 C CA . SER A 1 189 ? 12.409 -0.189 -15.850 1.00 60.97 189 SER A CA 1
ATOM 1496 C C . SER A 1 189 ? 11.082 0.517 -15.750 1.00 60.97 189 SER A C 1
ATOM 1498 O O . SER A 1 189 ? 10.845 1.022 -14.633 1.00 60.97 189 SER A O 1
#

Secondary structure (DSSP, 8-state):
---EEEEEEEEPPPPTT---EEEEEEESPBPS-GGGEEEEEETTEEEEEEEEETTSPPEEEEEEEEETT----HHHHTTEEEEEEEEETTTTEEEEEEEEPPPTT------EEEEEEE--TTT--HHHHHHHHHHHHHS-TT--PEEEEETTTEEEEEEE-TT-TTSHHHHHHHHHHHH-TTEEEEEE-

Foldseek 3Di:
DFDKDKDKWWDDDDDDPDAKDKDKTKDADFDDDLVQWAWDQDPNIIIIITTHGPVGDIDIWIKIKGKPPHDDDPVQPVFWDWNDWDQPDVNPIIITITTGHDDVVPPQPWKKKKWKFFADVVPDDVVVVCVVCVVVVPVVVDDDWDWDDDPDTIIITMTTDSPPPPPPVVVVVVVVSVPDPRTDDIDID

Organism: Pseudomonas putida (NCBI:txid303)

pLDDT: mean 72.43, std 14.4, range [36.72, 93.5]

Radius of gyration: 20.25 Å; chains: 1; bounding box: 57×40×39 Å

Sequence (189 aa):
MGRFTQHAYQIPVPKKGEKSRVHRIKTAPFHRGNELLSLVNQGGKIKLHALVDNELPVGSVDILVVGTGCDVDENLVDRIQKIGSLLLNDGQYGYHYYLVAPAEGNRFEEDELVVTINYDDRKGSTGDLEAMIAPFQVELSSYDPEICFEGSNALIVTFRDSRVRHEPAFKQMRDEIYEHHMVTGLKLS